Protein AF-A0A397TYQ2-F1 (afdb_monomer)

Secondary structure (DSSP, 8-state):
-HHHHHHHHHHHHTS-EEEEEEEEE-SSEEEEEEEETTS-EEEEEEE-SSS-THHHHHHHHHHHHHHHH-----PPEEEEE--SSSTTSS-EEEEE---SEEHHHHHTTS-HHHHHHHHHHHHHHHHHHHT-EESSBEEEEE-SSTT-EEE-S---HHHHSGGGGG-TT-----BSSHHHHHHHHHHHHHHHHHHS---HHHHTTHHHHHHHHHHHHHH---SS---EEEE-SS--GGGEEEETTEEEEE---TT-EEEEGGGG-SPPGGGSS--

Foldseek 3Di:
DVVQVQVVVCVLVVFHFPDWAFDDDDPFWTWIWTATPVRFIKIKIFGDDQDDLVQQQLLLLLQLVCVVQHPAFAWAWRDWDSDCPGPVNTTITITHDWDFAFQVVCVVVDDPVLNVLVVVVVVVVVVSQQVAWDQFWAGWGDPPPDSDIDGDFQQDCLQRGDCNVVDPPQDRDRGRFLLRVLLSSLVSLLVPCVPDPHDPVSNVCNVVSVVVNVCSCVPTPPPVPWIWTWDLLPDASRQWGDDPSDTRHRDDSGSIHTDTPVSVPDDHCVVDPDD

Solvent-accessible surface area (backbone atoms only — not comparable to full-atom values): 15321 Å² total; per-residue (Å²): 79,69,68,42,46,41,52,50,50,18,63,74,66,75,43,55,50,73,49,77,41,84,69,50,82,55,99,59,33,47,33,25,40,35,34,32,70,88,71,52,62,31,30,42,38,33,49,59,92,69,78,64,50,60,48,61,46,24,24,53,32,44,42,51,51,43,55,75,74,48,87,63,47,49,60,55,75,77,48,72,43,44,51,49,91,43,82,37,60,41,27,35,39,37,29,48,58,68,66,59,45,42,39,54,84,46,51,87,79,48,52,72,69,57,50,51,52,52,50,52,54,51,50,53,48,53,54,55,33,54,69,45,68,44,83,38,34,14,15,33,28,67,60,92,49,90,95,37,75,38,72,35,44,48,46,45,67,94,55,45,51,78,73,45,60,77,42,91,82,59,71,44,57,52,23,75,43,68,45,55,44,54,50,34,54,47,50,48,50,46,51,49,39,72,73,48,101,51,54,75,77,53,47,69,42,42,66,56,43,53,54,50,57,69,45,42,72,77,77,36,72,94,79,78,78,78,52,17,17,47,38,48,87,68,79,47,49,74,32,28,26,31,46,94,97,37,79,44,28,50,53,75,47,53,58,25,26,25,33,54,57,73,79,63,74,60,72,62,64,84,79,44,98,62,134

InterPro domains:
  IPR002575 Aminoglycoside phosphotransferase [PF01636] (22-258)
  IPR011009 Protein kinase-like domain superfamily [SSF56112] (5-262)
  IPR051678 Aminoglycoside Phosphotransferase Enzymes [PTHR21310] (18-271)

Radius of gyration: 20.3 Å; Cα contacts (8 Å, |Δi|>4): 484; chains: 1; bounding box: 51×49×54 Å

Nearest PDB structures (foldseek):
  7w1a-assembly1_B  TM=5.765E-01  e=2.366E-07  Acinetobacter baumannii
  5uxb-assembly1_A  TM=5.972E-01  e=5.437E-07  Brachybacterium faecium DSM 4810
  7w19-assembly1_A  TM=5.709E-01  e=5.907E-06  Acinetobacter baumannii
  5ikw-assembly1_A  TM=4.915E-01  e=3.207E-04  Homo sapiens
  7rj8-assembly1_A  TM=4.341E-01  e=1.149E-03  Mus musculus

Sequence (275 aa):
NLDALKKSASNVFQVQCTSIQEFNEGGFHKVYILKMEDGKEYIGRLAISVNPQWKTESEVAVMEYIRLNTHIPVPKVYYWNSSINNPVGTEYILMEYLPGIRLCDIWSNLNIKKKKLFLLKIIDIQLALKKLTFSKIGSIFFDGKNDQFKIGQVIESIFFTGERETLPTMERGPFKTTKEYILAVIRNHMHYYSKFKSTKKQKCLIPKYEELYQLVPKYFQDDGNDTFVLTHIDFHTSNILVKNDEITGVIDWECSGAFPVECLCTYPVWITNNP

Mean predicted aligned error: 6.09 Å

Organism: NCBI:txid44941

pLDDT: mean 88.19, std 11.89, range [36.44, 98.06]

Structure (mmCIF, N/CA/C/O backbone):
data_AF-A0A397TYQ2-F1
#
_entry.id   AF-A0A397TYQ2-F1
#
loop_
_atom_site.group_PDB
_atom_site.id
_atom_site.type_symbol
_atom_site.label_atom_id
_atom_site.label_alt_id
_atom_site.label_comp_id
_atom_site.label_asym_id
_atom_site.label_entity_id
_atom_site.label_seq_id
_atom_site.pdbx_PDB_ins_code
_atom_site.Cartn_x
_atom_site.Cartn_y
_atom_site.Cartn_z
_atom_site.occupancy
_atom_site.B_iso_or_equiv
_atom_site.auth_seq_id
_atom_site.auth_comp_id
_atom_site.auth_asym_id
_atom_site.auth_atom_id
_atom_site.pdbx_PDB_model_num
ATOM 1 N N . ASN A 1 1 ? 5.790 14.227 17.080 1.00 89.44 1 ASN A N 1
ATOM 2 C CA . ASN A 1 1 ? 5.065 15.007 18.109 1.00 89.44 1 ASN A CA 1
ATOM 3 C C . ASN A 1 1 ? 3.696 14.363 18.350 1.00 89.44 1 ASN A C 1
ATOM 5 O O . ASN A 1 1 ? 2.808 14.533 17.522 1.00 89.44 1 ASN A O 1
ATOM 9 N N . LEU A 1 2 ? 3.539 13.564 19.416 1.00 93.06 2 LEU A N 1
ATOM 10 C CA . LEU A 1 2 ? 2.307 12.788 19.651 1.00 93.06 2 LEU A CA 1
ATOM 11 C C . LEU A 1 2 ? 1.121 13.654 20.102 1.00 93.06 2 LEU A C 1
ATOM 13 O O . LEU A 1 2 ? -0.012 13.357 19.734 1.00 93.06 2 LEU A O 1
ATOM 17 N N . ASP A 1 3 ? 1.362 14.762 20.807 1.00 95.50 3 ASP A N 1
ATOM 18 C CA . ASP A 1 3 ? 0.295 15.693 21.200 1.00 95.50 3 ASP A CA 1
ATOM 19 C C . ASP A 1 3 ? -0.328 16.384 19.985 1.00 95.50 3 ASP A C 1
ATOM 21 O O . ASP A 1 3 ? -1.547 16.545 19.896 1.00 95.50 3 ASP A O 1
ATOM 25 N N . ALA A 1 4 ? 0.496 16.738 18.996 1.00 96.00 4 ALA A N 1
ATOM 26 C CA . ALA A 1 4 ? -0.002 17.249 17.726 1.00 96.00 4 ALA A CA 1
ATOM 27 C C . ALA A 1 4 ? -0.811 16.201 16.949 1.00 96.00 4 ALA A C 1
ATOM 29 O O . ALA A 1 4 ? -1.835 16.552 16.362 1.00 96.00 4 ALA A O 1
ATOM 30 N N . LEU A 1 5 ? -0.401 14.925 16.972 1.00 96.38 5 LEU A N 1
ATOM 31 C CA . LEU A 1 5 ? -1.169 13.840 16.352 1.00 96.38 5 LEU A CA 1
ATOM 32 C C . LEU A 1 5 ? -2.528 13.673 17.040 1.00 96.38 5 LEU A C 1
ATOM 34 O O . LEU A 1 5 ? -3.554 13.612 16.369 1.00 96.38 5 LEU A O 1
ATOM 38 N N . LYS A 1 6 ? -2.539 13.681 18.376 1.00 96.88 6 LYS A N 1
ATOM 39 C CA . LYS A 1 6 ? -3.746 13.633 19.207 1.00 96.88 6 LYS A CA 1
ATOM 40 C C . LYS A 1 6 ? -4.696 14.784 18.874 1.00 96.88 6 LYS A C 1
ATOM 42 O O . LYS A 1 6 ? -5.882 14.555 18.668 1.00 96.88 6 LYS A O 1
ATOM 47 N N . LYS A 1 7 ? -4.176 16.010 18.753 1.00 97.25 7 LYS A N 1
ATOM 48 C CA . LYS A 1 7 ? -4.956 17.193 18.354 1.00 97.25 7 LYS A CA 1
ATOM 49 C C . LYS A 1 7 ? -5.504 17.073 16.931 1.00 97.25 7 LYS A C 1
ATOM 51 O O . LYS A 1 7 ? -6.659 17.417 16.703 1.00 97.25 7 LYS A O 1
ATOM 56 N N . SER A 1 8 ? -4.697 16.579 15.991 1.00 97.31 8 SER A N 1
ATOM 57 C CA . SER A 1 8 ? -5.138 16.330 14.615 1.00 97.31 8 SER A CA 1
ATOM 58 C C . SER A 1 8 ? -6.284 15.319 14.578 1.00 97.31 8 SER A C 1
ATOM 60 O O . SER A 1 8 ? -7.335 15.611 14.016 1.00 97.31 8 SER A O 1
ATOM 62 N N . ALA A 1 9 ? -6.142 14.192 15.283 1.00 97.69 9 ALA A N 1
ATOM 63 C CA . ALA A 1 9 ? -7.198 13.196 15.424 1.00 97.69 9 ALA A CA 1
ATOM 64 C C . ALA A 1 9 ? -8.472 13.792 16.032 1.00 97.69 9 ALA A C 1
ATOM 66 O O . ALA A 1 9 ? -9.551 13.606 15.475 1.00 97.69 9 ALA A O 1
ATOM 67 N N . SER A 1 10 ? -8.353 14.576 17.109 1.00 98.06 10 SER A N 1
ATOM 68 C CA . SER A 1 10 ? -9.519 15.225 17.714 1.00 98.06 10 SER A CA 1
ATOM 69 C C . SER A 1 10 ? -10.268 16.130 16.736 1.00 98.06 10 SER A C 1
ATOM 71 O O . SER A 1 10 ? -11.496 16.129 16.698 1.00 98.06 10 SER A O 1
ATOM 73 N N . ASN A 1 11 ? -9.531 16.874 15.910 1.00 97.56 11 ASN A N 1
ATOM 74 C CA . ASN A 1 11 ? -10.112 17.749 14.897 1.00 97.56 11 ASN A CA 1
ATOM 75 C C . ASN A 1 11 ? -10.754 16.960 13.748 1.00 97.56 11 ASN A C 1
ATOM 77 O O . ASN A 1 11 ? -11.823 17.327 13.278 1.00 97.56 11 ASN A O 1
ATOM 81 N N . VAL A 1 12 ? -10.120 15.888 13.275 1.00 97.44 12 VAL A N 1
ATOM 82 C CA . VAL A 1 12 ? -10.637 15.084 12.155 1.00 97.44 12 VAL A CA 1
ATOM 83 C C . VAL A 1 12 ? -11.913 14.349 12.552 1.00 97.44 12 VAL A C 1
ATOM 85 O O . VAL A 1 12 ? -12.886 14.352 11.802 1.00 97.44 12 VAL A O 1
ATOM 88 N N . PHE A 1 13 ? -11.930 13.756 13.744 1.00 96.88 13 PHE A N 1
ATOM 89 C CA . PHE A 1 13 ? -13.058 12.954 14.216 1.00 96.88 13 PHE A CA 1
ATOM 90 C C . PHE A 1 13 ? -14.122 13.763 14.962 1.00 96.88 13 PHE A C 1
ATOM 92 O O . PHE A 1 13 ? -15.168 13.207 15.280 1.00 96.88 13 PHE A O 1
ATOM 99 N N . GLN A 1 14 ? -13.875 15.051 15.236 1.00 97.56 14 GLN A N 1
ATOM 100 C CA . GLN A 1 14 ? -14.769 15.929 16.008 1.00 97.56 14 GLN A CA 1
ATOM 101 C C . GLN A 1 14 ? -15.122 15.357 17.398 1.00 97.56 14 GLN A C 1
ATOM 103 O O . GLN A 1 14 ? -16.203 15.590 17.931 1.00 97.56 14 GLN A O 1
ATOM 108 N N . VAL A 1 15 ? -14.195 14.595 17.984 1.00 96.94 15 VAL A N 1
ATOM 109 C CA . VAL A 1 15 ? -14.300 13.943 19.299 1.00 96.94 15 VAL A CA 1
ATOM 110 C C . VAL A 1 15 ? -12.930 14.029 19.954 1.00 96.94 15 VAL A C 1
ATOM 112 O O . VAL A 1 15 ? -11.925 13.874 19.269 1.00 96.94 15 VAL A O 1
ATOM 115 N N . GLN A 1 16 ? -12.837 14.255 21.262 1.00 97.69 16 GLN A N 1
ATOM 116 C CA . GLN A 1 16 ? -11.534 14.336 21.917 1.00 97.69 16 GLN A CA 1
ATOM 117 C C . GLN A 1 16 ? -10.811 12.979 21.881 1.00 97.69 16 GLN A C 1
ATOM 119 O O . GLN A 1 16 ? -11.312 11.977 22.384 1.00 97.69 16 GLN A O 1
ATOM 124 N N . CYS A 1 17 ? -9.595 12.938 21.334 1.00 97.56 17 CYS A N 1
ATOM 125 C CA . CYS A 1 17 ? -8.687 11.816 21.544 1.00 97.56 17 CYS A CA 1
ATOM 126 C C . CYS A 1 17 ? -8.219 11.855 23.005 1.00 97.56 17 CYS A C 1
ATOM 128 O O . CYS A 1 17 ? -7.661 12.857 23.454 1.00 97.56 17 CYS A O 1
ATOM 130 N N . THR A 1 18 ? -8.484 10.808 23.782 1.00 96.69 18 THR A N 1
ATOM 131 C CA . THR A 1 18 ? -8.196 10.738 25.223 1.00 96.69 18 THR A CA 1
ATOM 132 C C . THR A 1 18 ? -6.818 10.154 25.488 1.00 96.69 18 THR A C 1
ATOM 134 O O . THR A 1 18 ? -6.092 10.667 26.344 1.00 96.69 18 THR A O 1
ATOM 137 N N . SER A 1 19 ? -6.394 9.164 24.701 1.00 95.94 19 SER A N 1
ATOM 138 C CA . SER A 1 19 ? -5.085 8.525 24.845 1.00 95.94 19 SER A CA 1
ATOM 139 C C . SER A 1 19 ? -4.499 8.062 23.514 1.00 95.94 19 SER A C 1
ATOM 141 O O . SER A 1 19 ? -5.213 7.827 22.541 1.00 95.94 19 SER A O 1
ATOM 143 N N . ILE A 1 20 ? -3.174 7.939 23.505 1.00 95.69 20 ILE A N 1
ATOM 144 C CA . ILE A 1 20 ? -2.395 7.369 22.414 1.00 95.69 20 ILE A CA 1
ATOM 145 C C . ILE A 1 20 ? -1.549 6.231 22.979 1.00 95.69 20 ILE A C 1
ATOM 147 O O . ILE A 1 20 ? -0.899 6.397 24.011 1.00 95.69 20 ILE A O 1
ATOM 151 N N . GLN A 1 21 ? -1.594 5.071 22.334 1.00 93.44 21 GLN A N 1
ATOM 152 C CA . GLN A 1 21 ? -0.859 3.878 22.747 1.00 93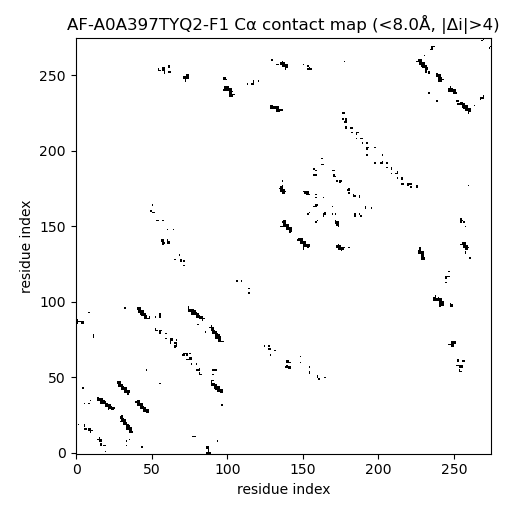.44 21 GLN A CA 1
ATOM 153 C C . GLN A 1 21 ? -0.068 3.347 21.562 1.00 93.44 21 GLN A C 1
ATOM 155 O O . GLN A 1 21 ? -0.610 3.214 20.470 1.00 93.44 21 GLN A O 1
ATOM 160 N N . GLU A 1 22 ? 1.213 3.063 21.762 1.00 90.44 22 GLU A N 1
ATOM 161 C CA . GLU A 1 22 ? 2.023 2.402 20.742 1.00 90.44 22 GLU A CA 1
ATOM 162 C C . GLU A 1 22 ? 1.499 0.980 20.522 1.00 90.44 22 GLU A C 1
ATOM 164 O O . GLU A 1 22 ? 1.259 0.247 21.481 1.00 90.44 22 GLU A O 1
ATOM 169 N N . PHE A 1 23 ? 1.242 0.628 19.263 1.00 80.62 23 PHE A N 1
ATOM 170 C CA . PHE A 1 23 ? 0.613 -0.639 18.897 1.00 80.62 23 PHE A CA 1
ATOM 171 C C . PHE A 1 23 ? 1.635 -1.655 18.401 1.00 80.62 23 PHE A C 1
ATOM 173 O O . PHE A 1 23 ? 1.621 -2.798 18.840 1.00 80.62 23 PHE A O 1
ATOM 180 N N . ASN A 1 24 ? 2.508 -1.231 17.486 1.00 68.81 24 ASN A N 1
ATOM 181 C CA . ASN A 1 24 ? 3.598 -2.026 16.932 1.00 68.81 24 ASN A CA 1
ATOM 182 C C . ASN A 1 24 ? 4.643 -1.097 16.297 1.00 68.81 24 ASN A C 1
ATOM 184 O O . ASN A 1 24 ? 4.291 -0.075 15.699 1.00 68.81 24 ASN A O 1
ATOM 188 N N . GLU A 1 25 ? 5.912 -1.502 16.354 1.00 58.38 25 GLU A N 1
ATOM 189 C CA . GLU A 1 25 ? 6.963 -0.963 15.489 1.00 58.38 25 GLU A CA 1
ATOM 190 C C . GLU A 1 25 ? 7.084 -1.860 14.248 1.00 58.38 25 GLU A C 1
ATOM 192 O O . GLU A 1 25 ? 7.472 -3.026 14.337 1.00 58.38 25 GLU A O 1
ATOM 197 N N . GLY A 1 26 ? 6.695 -1.330 13.087 1.00 56.41 26 GLY A N 1
ATOM 198 C CA . GLY A 1 26 ? 7.040 -1.906 11.787 1.00 56.41 26 GLY A CA 1
ATOM 199 C C . GLY A 1 26 ? 8.355 -1.314 11.274 1.00 56.41 26 GLY A C 1
ATOM 200 O O . GLY A 1 26 ? 8.848 -0.324 11.811 1.00 56.41 26 GLY A O 1
ATOM 201 N N . GLY A 1 27 ? 8.924 -1.881 10.206 1.00 58.47 27 GLY A N 1
ATOM 202 C CA . GLY A 1 27 ? 10.227 -1.440 9.683 1.00 58.47 27 GLY A CA 1
ATOM 203 C C . GLY A 1 27 ? 10.268 0.026 9.222 1.00 58.47 27 GLY A C 1
ATOM 204 O O . GLY A 1 27 ? 11.293 0.687 9.376 1.00 58.47 27 GLY A O 1
ATOM 205 N N . PHE A 1 28 ? 9.153 0.552 8.701 1.00 62.88 28 PHE A N 1
ATOM 206 C CA . PHE A 1 28 ? 9.076 1.905 8.127 1.00 62.88 28 PHE A CA 1
ATOM 207 C C . PHE A 1 28 ? 8.102 2.846 8.848 1.00 62.88 28 PHE A C 1
ATOM 209 O O . PHE A 1 28 ? 8.039 4.029 8.513 1.00 62.88 28 PHE A O 1
ATOM 216 N N . HIS A 1 29 ? 7.359 2.348 9.841 1.00 74.69 29 HIS A N 1
ATOM 217 C CA . HIS A 1 29 ? 6.260 3.078 10.466 1.00 74.69 29 HIS A CA 1
ATOM 218 C C . HIS A 1 29 ? 6.186 2.869 11.971 1.00 74.69 29 HIS A C 1
ATOM 220 O O . HIS A 1 29 ? 6.296 1.746 12.466 1.00 74.69 29 HIS A O 1
ATOM 226 N N . LYS A 1 30 ? 5.886 3.959 12.684 1.00 88.06 30 LYS A N 1
ATOM 227 C CA . LYS A 1 30 ? 5.397 3.894 14.063 1.00 88.06 30 LYS A CA 1
ATOM 228 C C . LYS A 1 30 ? 3.877 3.928 14.048 1.00 88.06 30 LYS A C 1
ATOM 230 O O . LYS A 1 30 ? 3.282 4.873 13.524 1.00 88.06 30 LYS A O 1
ATOM 235 N N . VAL A 1 31 ? 3.254 2.891 14.597 1.00 91.50 31 VAL A N 1
ATOM 236 C CA . VAL A 1 31 ? 1.799 2.725 14.581 1.00 91.50 31 VAL A CA 1
ATOM 237 C C . VAL A 1 31 ? 1.255 2.903 15.989 1.00 91.50 31 VAL A C 1
ATOM 239 O O . VAL A 1 31 ? 1.698 2.244 16.929 1.00 91.50 31 VAL A O 1
ATOM 242 N N . TYR A 1 32 ? 0.263 3.777 16.122 1.00 94.50 32 TYR A N 1
ATOM 243 C CA . TYR A 1 32 ? -0.385 4.087 17.386 1.00 94.50 32 TYR A CA 1
ATOM 244 C C . TYR A 1 32 ? -1.885 3.809 17.316 1.00 94.50 32 TYR A C 1
ATOM 246 O O . TYR A 1 32 ? -2.538 4.182 16.343 1.00 94.50 32 TYR A O 1
ATOM 254 N N . ILE A 1 33 ? -2.443 3.228 18.376 1.00 95.75 33 ILE A N 1
ATOM 255 C CA . ILE A 1 33 ? -3.883 3.262 18.634 1.00 95.75 33 ILE A CA 1
ATOM 256 C C . ILE A 1 33 ? -4.228 4.614 19.262 1.00 95.75 33 ILE A C 1
ATOM 258 O O . ILE A 1 33 ? -3.640 5.030 20.263 1.00 95.75 33 ILE A O 1
ATOM 262 N N . LEU A 1 34 ? -5.215 5.279 18.676 1.00 97.25 34 LEU A N 1
ATOM 263 C CA . LEU A 1 34 ? -5.819 6.520 19.134 1.00 97.25 34 LEU A CA 1
ATOM 264 C C . LEU A 1 34 ? -7.169 6.181 19.758 1.00 97.25 34 LEU A C 1
ATOM 266 O O . LEU A 1 34 ? -8.066 5.718 19.053 1.00 97.25 34 LEU A O 1
ATOM 270 N N . LYS A 1 35 ? -7.319 6.399 21.066 1.00 97.44 35 LYS A N 1
ATOM 271 C CA . LYS A 1 35 ? -8.592 6.160 21.759 1.00 97.44 35 LYS A CA 1
ATOM 272 C C . LYS A 1 35 ? -9.346 7.461 21.898 1.00 97.44 35 LYS A C 1
ATOM 274 O O . LYS A 1 35 ? -8.805 8.433 22.427 1.00 97.44 35 LYS A O 1
ATOM 279 N N . MET A 1 36 ? -10.585 7.468 21.442 1.00 97.88 36 MET A N 1
ATOM 280 C CA . MET A 1 36 ? -11.462 8.628 21.476 1.00 97.88 36 MET A CA 1
ATOM 281 C C . MET A 1 36 ? -12.359 8.593 22.715 1.00 97.88 36 MET A C 1
ATOM 283 O O . MET A 1 36 ? -12.569 7.545 23.324 1.00 97.88 36 MET A O 1
ATOM 287 N N . GLU A 1 37 ? -12.873 9.750 23.116 1.00 97.69 37 GLU A N 1
ATOM 288 C CA . GLU A 1 37 ? -13.768 9.897 24.270 1.00 97.69 37 GLU A CA 1
ATOM 289 C C . GLU A 1 37 ? -15.079 9.114 24.111 1.00 97.69 37 GLU A C 1
ATOM 291 O O . GLU A 1 37 ? -15.608 8.597 25.090 1.00 97.69 37 GLU A O 1
ATOM 296 N N . ASP A 1 38 ? -15.557 8.940 22.877 1.00 96.31 38 ASP A N 1
ATOM 297 C CA . ASP A 1 38 ? -16.741 8.132 22.560 1.00 96.31 38 ASP A CA 1
ATOM 298 C C . ASP A 1 38 ? -16.485 6.610 22.601 1.00 96.31 38 ASP A C 1
ATOM 300 O O . ASP A 1 38 ? -17.363 5.819 22.256 1.00 96.31 38 ASP A O 1
ATOM 304 N N . GLY A 1 39 ? -15.283 6.189 23.008 1.00 95.56 39 GLY A N 1
ATOM 305 C CA . GLY A 1 39 ? -14.876 4.791 23.110 1.00 95.56 39 GLY A CA 1
ATOM 306 C C . GLY A 1 39 ? -14.423 4.160 21.792 1.00 95.56 39 GLY A C 1
ATOM 307 O O . GLY A 1 39 ? -14.025 2.995 21.802 1.00 95.56 39 GLY A O 1
ATOM 308 N N . LYS A 1 40 ? -14.449 4.888 20.665 1.00 96.50 40 LYS A N 1
ATOM 309 C CA . LYS A 1 40 ? -13.916 4.378 19.394 1.00 96.50 40 LYS A CA 1
ATOM 310 C C . LYS A 1 40 ? -12.392 4.408 19.377 1.00 96.50 40 LYS A C 1
ATOM 312 O O . LYS A 1 40 ? -11.755 5.281 19.969 1.00 96.50 40 LYS A O 1
ATOM 317 N N . GLU A 1 41 ? -11.814 3.467 18.641 1.00 96.69 41 GLU A N 1
ATOM 318 C CA . GLU A 1 41 ? -10.374 3.363 18.426 1.00 96.69 41 GLU A CA 1
ATOM 319 C C . GLU A 1 41 ? -10.046 3.550 16.940 1.00 96.69 41 GLU A C 1
ATOM 321 O O . GLU A 1 41 ? -10.751 3.049 16.062 1.00 96.69 41 GLU A O 1
ATOM 326 N N . TYR A 1 42 ? -8.965 4.278 16.667 1.00 97.62 42 TYR A N 1
ATOM 327 C CA . TYR A 1 42 ? -8.437 4.532 15.325 1.00 97.62 42 TYR A CA 1
ATOM 328 C C . TYR A 1 42 ? -6.933 4.280 15.294 1.00 97.62 42 TYR A C 1
ATOM 330 O O . TYR A 1 42 ? -6.284 4.209 16.337 1.00 97.62 42 TYR A O 1
ATOM 338 N N . ILE A 1 43 ? -6.363 4.190 14.097 1.00 96.50 43 ILE A N 1
ATOM 339 C CA . ILE A 1 43 ? -4.919 4.106 13.906 1.00 96.50 43 ILE A CA 1
ATOM 340 C C . ILE A 1 43 ? -4.357 5.467 13.504 1.00 96.50 43 ILE A C 1
ATOM 342 O O . ILE A 1 43 ? -4.828 6.093 12.556 1.00 96.50 43 ILE A O 1
ATOM 346 N N . GLY A 1 44 ? -3.310 5.892 14.210 1.00 96.00 44 GLY A N 1
ATOM 347 C CA . GLY A 1 44 ? -2.373 6.918 13.772 1.00 96.00 44 GLY A CA 1
ATOM 348 C C . GLY A 1 44 ? -1.076 6.263 13.307 1.00 96.00 44 GLY A C 1
ATOM 349 O O . GLY A 1 44 ? -0.318 5.746 14.127 1.00 96.00 44 GLY A O 1
ATOM 350 N N . ARG A 1 45 ? -0.818 6.277 12.000 1.00 92.94 45 ARG A N 1
ATOM 351 C CA . ARG A 1 45 ? 0.387 5.704 11.385 1.00 92.94 45 ARG A CA 1
ATOM 352 C C . ARG A 1 45 ? 1.337 6.837 11.005 1.00 92.94 45 ARG A C 1
ATOM 354 O O . ARG A 1 45 ? 0.958 7.702 10.226 1.00 92.94 45 ARG A O 1
ATOM 361 N N . LEU A 1 46 ? 2.538 6.855 11.583 1.00 91.19 46 LEU A N 1
ATOM 362 C CA . LEU A 1 46 ? 3.577 7.864 11.339 1.00 91.19 46 LEU A CA 1
ATOM 363 C C . LEU A 1 46 ? 4.683 7.265 10.478 1.00 91.19 46 LEU A C 1
ATOM 365 O O . LEU A 1 46 ? 5.278 6.258 10.871 1.00 91.19 46 LEU A O 1
ATOM 369 N N . ALA A 1 47 ? 4.990 7.909 9.355 1.00 85.31 47 ALA A N 1
ATOM 370 C CA . ALA A 1 47 ? 6.100 7.501 8.508 1.00 85.31 47 ALA A CA 1
ATOM 371 C C . ALA A 1 47 ? 7.436 7.815 9.186 1.00 85.31 47 ALA A C 1
ATOM 373 O O . ALA A 1 47 ? 7.654 8.923 9.697 1.00 85.31 47 ALA A O 1
ATOM 374 N N . ILE A 1 48 ? 8.345 6.839 9.191 1.00 75.31 48 ILE A N 1
ATOM 375 C CA . ILE A 1 48 ? 9.739 7.060 9.570 1.00 75.31 48 ILE A CA 1
ATOM 376 C C . ILE A 1 48 ? 10.424 7.702 8.362 1.00 75.31 48 ILE A C 1
ATOM 378 O O . ILE A 1 48 ? 10.488 7.125 7.275 1.00 75.31 48 ILE A O 1
ATOM 382 N N . SER A 1 49 ? 10.875 8.944 8.544 1.00 62.12 49 SER A N 1
ATOM 383 C CA . SER A 1 49 ? 11.340 9.798 7.453 1.00 62.12 49 SER A CA 1
ATOM 384 C C . SER A 1 49 ? 12.609 9.246 6.793 1.00 62.12 49 SER A C 1
ATOM 386 O O . SER A 1 49 ? 13.702 9.296 7.355 1.00 62.12 49 SER A O 1
ATOM 388 N N . VAL A 1 50 ? 12.433 8.715 5.583 1.00 54.31 50 VAL A N 1
ATOM 389 C CA . VAL A 1 50 ? 13.470 8.356 4.602 1.00 54.31 50 VAL A CA 1
ATOM 390 C C . VAL A 1 50 ? 12.866 8.577 3.206 1.00 54.31 50 VAL A C 1
ATOM 392 O O . VAL A 1 50 ? 12.661 7.625 2.458 1.00 54.31 50 VAL A O 1
ATOM 395 N N . ASN A 1 51 ? 12.495 9.832 2.903 1.00 59.56 51 ASN A N 1
ATOM 396 C CA . ASN A 1 51 ? 12.022 10.350 1.597 1.00 59.56 51 ASN A CA 1
ATOM 397 C C . ASN A 1 51 ? 10.791 9.669 0.951 1.00 59.56 51 ASN A C 1
ATOM 399 O O . ASN A 1 51 ? 10.408 8.560 1.318 1.00 59.56 51 ASN A O 1
ATOM 403 N N . PRO A 1 52 ? 10.292 10.213 -0.172 1.00 62.19 52 PRO A N 1
ATOM 404 C CA . PRO A 1 52 ? 9.545 11.462 -0.348 1.00 62.19 52 PRO A CA 1
ATOM 405 C C . PRO A 1 52 ? 8.026 11.294 -0.093 1.00 62.19 52 PRO A C 1
ATOM 407 O O . PRO A 1 52 ? 7.507 10.182 -0.200 1.00 62.19 52 PRO A O 1
ATOM 410 N N . GLN A 1 53 ? 7.333 12.429 0.094 1.00 74.56 53 GLN A N 1
ATOM 411 C CA . GLN A 1 53 ? 5.871 12.679 0.164 1.00 74.56 53 GLN A CA 1
ATOM 412 C C . GLN A 1 53 ? 4.967 11.682 -0.601 1.00 74.56 53 GLN A C 1
ATOM 414 O O . GLN A 1 53 ? 3.851 11.353 -0.196 1.00 74.56 53 GLN A O 1
ATOM 419 N N . TRP A 1 54 ? 5.455 11.196 -1.741 1.00 85.62 54 TRP A N 1
ATOM 420 C CA . TRP A 1 54 ? 4.755 10.295 -2.646 1.00 85.62 54 TRP A CA 1
ATOM 421 C C . TRP A 1 54 ? 4.429 8.919 -2.058 1.00 85.62 54 TRP A C 1
ATOM 423 O O . TRP A 1 54 ? 3.478 8.300 -2.528 1.00 85.62 54 TRP A O 1
ATOM 433 N N . LYS A 1 55 ? 5.175 8.428 -1.055 1.00 86.75 55 LYS A N 1
ATOM 434 C CA . LYS A 1 55 ? 4.878 7.126 -0.426 1.00 86.75 55 LYS A CA 1
ATOM 435 C C . LYS A 1 55 ? 3.514 7.144 0.253 1.00 86.75 55 LYS A C 1
ATOM 437 O O . LYS A 1 55 ? 2.651 6.355 -0.117 1.00 86.75 55 LYS A O 1
ATOM 442 N N . THR A 1 56 ? 3.307 8.100 1.159 1.00 90.88 56 THR A N 1
ATOM 443 C CA . THR A 1 56 ? 2.036 8.284 1.871 1.00 90.88 56 THR A CA 1
ATOM 444 C C . THR A 1 56 ? 0.897 8.568 0.892 1.00 90.88 56 THR A C 1
ATOM 446 O O . THR A 1 56 ? -0.177 7.982 0.998 1.00 90.88 56 THR A O 1
ATOM 449 N N . GLU A 1 57 ? 1.132 9.436 -0.098 1.00 92.94 57 GLU A N 1
ATOM 450 C CA . GLU A 1 57 ? 0.131 9.765 -1.125 1.00 92.94 57 GLU A CA 1
ATOM 451 C C . GLU A 1 57 ? -0.327 8.546 -1.912 1.00 92.94 57 GLU A C 1
ATOM 453 O O . GLU A 1 57 ? -1.526 8.363 -2.139 1.00 92.94 57 GLU A O 1
ATOM 458 N N . SER A 1 58 ? 0.628 7.716 -2.328 1.00 94.06 58 SER A N 1
ATOM 459 C C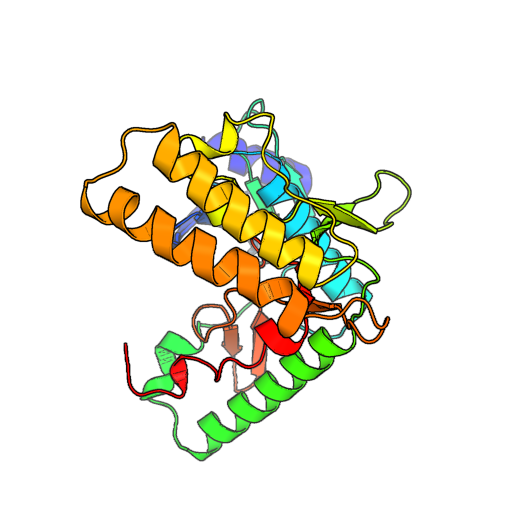A . SER A 1 58 ? 0.314 6.525 -3.093 1.00 94.06 58 SER A CA 1
ATOM 460 C C . SER A 1 58 ? -0.355 5.455 -2.241 1.00 94.06 58 SER A C 1
ATOM 462 O O . SER A 1 58 ? -1.349 4.882 -2.680 1.00 94.06 58 SER A O 1
ATOM 464 N N . GLU A 1 59 ? 0.121 5.226 -1.015 1.00 94.25 59 GLU A N 1
ATOM 465 C CA . GLU A 1 59 ? -0.472 4.249 -0.097 1.00 94.25 59 GLU A CA 1
ATOM 466 C C . GLU A 1 59 ? -1.960 4.551 0.145 1.00 94.25 59 GLU A C 1
ATOM 468 O O . GLU A 1 59 ? -2.816 3.671 0.015 1.00 94.25 59 GLU A O 1
ATOM 473 N N . VAL A 1 60 ? -2.290 5.818 0.421 1.00 95.38 60 VAL A N 1
ATOM 474 C CA . VAL A 1 60 ? -3.68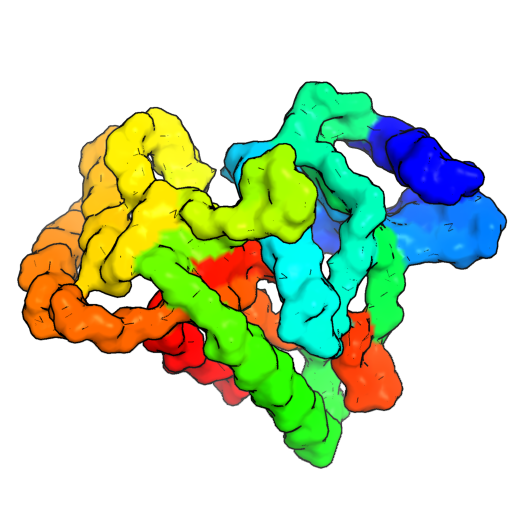1 6.243 0.618 1.00 95.38 60 VAL A CA 1
ATOM 475 C C . VAL A 1 60 ? -4.504 6.068 -0.659 1.00 95.38 60 VAL A C 1
ATOM 477 O O . VAL A 1 60 ? -5.629 5.567 -0.595 1.00 95.38 60 VAL A O 1
ATOM 480 N N . ALA A 1 61 ? -3.957 6.445 -1.818 1.00 96.56 61 ALA A N 1
ATOM 481 C CA . ALA A 1 61 ? -4.649 6.293 -3.094 1.00 96.56 61 ALA A CA 1
ATOM 482 C C . ALA A 1 61 ? -4.919 4.819 -3.439 1.00 96.56 61 ALA A C 1
ATOM 484 O O . ALA A 1 61 ? -6.003 4.495 -3.920 1.00 96.56 61 ALA A O 1
ATOM 485 N N . VAL A 1 62 ? -3.977 3.913 -3.159 1.00 97.00 62 VAL A N 1
ATOM 486 C CA . VAL A 1 62 ? -4.147 2.468 -3.366 1.00 97.00 62 VAL A CA 1
ATOM 487 C C . VAL A 1 62 ? -5.251 1.911 -2.469 1.00 97.00 62 VAL A C 1
ATOM 489 O O . VAL A 1 62 ? -6.138 1.220 -2.971 1.00 97.00 62 VAL A O 1
ATOM 492 N N . MET A 1 63 ? -5.239 2.228 -1.168 1.00 97.50 63 MET A N 1
ATOM 493 C CA . MET A 1 63 ? -6.281 1.759 -0.245 1.00 97.50 63 MET A CA 1
ATOM 494 C C . MET A 1 63 ? -7.671 2.229 -0.682 1.00 97.50 63 MET A C 1
ATOM 496 O O . MET A 1 63 ? -8.610 1.433 -0.727 1.00 97.50 63 MET A O 1
ATOM 500 N N . GLU A 1 64 ? -7.804 3.498 -1.073 1.00 97.00 64 GLU A N 1
ATOM 501 C CA . GLU A 1 64 ? -9.076 4.032 -1.558 1.00 97.00 64 GLU A CA 1
ATOM 502 C C . GLU A 1 64 ? -9.508 3.378 -2.880 1.00 97.00 64 GLU A C 1
ATOM 504 O O . GLU A 1 64 ? -10.664 2.977 -3.024 1.00 97.00 64 GLU A O 1
ATOM 509 N N . TYR A 1 65 ? -8.579 3.177 -3.820 1.00 97.19 65 TYR A N 1
ATOM 510 C CA . TYR A 1 65 ? -8.856 2.489 -5.080 1.00 97.19 65 TYR A CA 1
ATOM 511 C C . TYR A 1 65 ? -9.370 1.060 -4.852 1.00 97.19 65 TYR A C 1
ATOM 513 O O . TYR A 1 65 ? -10.365 0.653 -5.454 1.00 97.19 65 TYR A O 1
ATOM 521 N N . ILE A 1 66 ? -8.741 0.299 -3.952 1.00 97.75 66 ILE A N 1
ATOM 522 C CA . ILE A 1 66 ? -9.168 -1.065 -3.603 1.00 97.75 66 ILE A CA 1
ATOM 523 C C . ILE A 1 66 ? -10.562 -1.054 -2.982 1.00 97.75 66 ILE A C 1
ATOM 525 O O . ILE A 1 66 ? -11.404 -1.873 -3.359 1.00 97.75 66 ILE A O 1
ATOM 529 N N . ARG A 1 67 ? -10.816 -0.118 -2.062 1.00 96.75 67 ARG A N 1
ATOM 530 C CA . ARG A 1 67 ? -12.098 0.018 -1.364 1.00 96.75 67 ARG A CA 1
ATOM 531 C C . ARG A 1 67 ? -13.249 0.333 -2.321 1.00 96.75 67 ARG A C 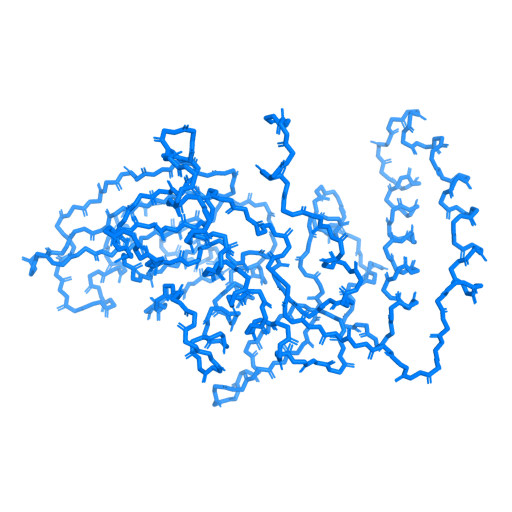1
ATOM 533 O O . ARG A 1 67 ? -14.363 -0.133 -2.100 1.00 96.75 67 ARG A O 1
ATOM 540 N N . LEU A 1 68 ? -12.992 1.116 -3.369 1.00 96.12 68 LEU A N 1
ATOM 541 C CA . LEU A 1 68 ? -13.996 1.481 -4.373 1.00 96.12 68 LEU A CA 1
ATOM 542 C C . LEU A 1 68 ? -14.248 0.380 -5.412 1.00 96.12 68 LEU A C 1
ATOM 544 O O . LEU A 1 68 ? -15.350 0.302 -5.950 1.00 96.12 68 LEU A O 1
ATOM 548 N N . ASN A 1 69 ? -13.254 -0.465 -5.699 1.00 97.19 69 ASN A N 1
ATOM 549 C CA . ASN A 1 69 ? -13.315 -1.419 -6.814 1.00 97.19 69 ASN A CA 1
ATOM 550 C C . ASN A 1 69 ? -13.405 -2.893 -6.382 1.00 97.19 69 ASN A C 1
ATOM 552 O O . ASN A 1 69 ? -13.523 -3.774 -7.235 1.00 97.19 69 ASN A O 1
ATOM 556 N N . THR A 1 70 ? -13.339 -3.196 -5.082 1.00 97.50 70 THR A N 1
ATOM 557 C CA . THR A 1 70 ? -13.350 -4.574 -4.567 1.00 97.50 70 THR A CA 1
ATOM 558 C C . THR A 1 70 ? -14.086 -4.696 -3.229 1.00 97.50 70 THR A C 1
ATOM 560 O O . THR A 1 70 ? -14.504 -3.710 -2.631 1.00 97.50 70 THR A O 1
ATOM 563 N N . HIS A 1 71 ? -14.206 -5.931 -2.734 1.00 96.81 71 HIS A N 1
ATOM 564 C CA . HIS A 1 71 ? -14.651 -6.236 -1.368 1.00 96.81 71 HIS A CA 1
ATOM 565 C C . HIS A 1 71 ? -13.495 -6.632 -0.438 1.00 96.81 71 HIS A C 1
ATOM 567 O O . HIS A 1 71 ? -13.729 -7.207 0.624 1.00 96.81 71 HIS A O 1
ATOM 573 N N . ILE A 1 72 ? -12.245 -6.382 -0.842 1.00 97.62 72 ILE A N 1
ATOM 574 C CA . ILE A 1 72 ? -11.086 -6.678 -0.000 1.00 97.62 72 ILE A CA 1
ATOM 575 C C . ILE A 1 72 ? -11.135 -5.734 1.207 1.00 97.62 72 ILE A C 1
ATOM 577 O O . ILE A 1 72 ? -11.238 -4.519 1.015 1.00 97.62 72 ILE A O 1
ATOM 581 N N . PRO A 1 73 ? -11.056 -6.253 2.444 1.00 97.44 73 PRO A N 1
ATOM 582 C CA . PRO A 1 73 ? -11.044 -5.401 3.618 1.00 97.44 73 PRO A CA 1
ATOM 583 C C . PRO A 1 73 ? -9.700 -4.671 3.695 1.00 97.44 73 PRO A C 1
ATOM 585 O O . PRO A 1 73 ? -8.660 -5.289 3.909 1.00 97.44 73 PRO A O 1
ATOM 588 N N . VAL A 1 74 ? -9.725 -3.355 3.520 1.00 97.88 74 VAL A N 1
ATOM 589 C CA . VAL A 1 74 ? -8.579 -2.455 3.704 1.00 97.88 74 VAL A CA 1
ATOM 590 C C . VAL A 1 74 ? -8.986 -1.331 4.659 1.00 97.88 74 VAL A C 1
ATOM 592 O O . VAL A 1 74 ? -10.174 -0.997 4.699 1.00 97.88 74 VAL A O 1
ATOM 595 N N . PRO A 1 75 ? -8.059 -0.746 5.440 1.00 97.25 75 PRO A N 1
ATOM 596 C CA . PRO A 1 75 ? -8.410 0.322 6.369 1.00 97.25 75 PRO A CA 1
ATOM 597 C C . PRO A 1 75 ? -9.026 1.518 5.641 1.00 97.25 75 PRO A C 1
ATOM 599 O O . PRO A 1 75 ? -8.446 2.039 4.686 1.00 97.25 75 PRO A O 1
ATOM 602 N N . LYS A 1 76 ? -10.174 2.014 6.114 1.00 97.56 76 LYS A N 1
ATOM 603 C CA . LYS A 1 76 ? -10.681 3.306 5.646 1.00 97.56 76 LYS A CA 1
ATOM 604 C C . LYS A 1 76 ? -9.765 4.435 6.120 1.00 97.56 76 LYS A C 1
ATOM 606 O O . LYS A 1 76 ? -9.572 4.619 7.322 1.00 97.56 76 LYS A O 1
ATOM 611 N N . VAL A 1 77 ? -9.255 5.238 5.189 1.00 97.44 77 VAL A N 1
ATOM 612 C CA . VAL A 1 77 ? -8.494 6.453 5.509 1.00 97.44 77 VAL A CA 1
ATOM 613 C C . VAL A 1 77 ? -9.458 7.603 5.791 1.00 97.44 77 VAL A C 1
ATOM 615 O O . VAL A 1 77 ? -10.352 7.886 4.997 1.00 97.44 77 VAL A O 1
ATOM 618 N N . TYR A 1 78 ? -9.278 8.270 6.931 1.00 97.69 78 TYR A N 1
ATOM 619 C CA . TYR A 1 78 ? -10.080 9.433 7.326 1.00 97.69 78 TYR A CA 1
ATOM 620 C C . TYR A 1 78 ? -9.359 10.745 7.053 1.00 97.69 78 TYR A C 1
ATOM 622 O O . TYR A 1 78 ? -9.982 11.735 6.681 1.00 97.69 78 TYR A O 1
ATOM 630 N N . TYR A 1 79 ? -8.046 10.756 7.253 1.00 97.44 79 TYR A N 1
ATOM 631 C CA . TYR A 1 79 ? -7.207 11.914 7.004 1.00 97.44 79 TYR A CA 1
ATOM 632 C C . TYR A 1 79 ? -5.764 11.471 6.809 1.00 97.44 79 TYR A C 1
ATOM 634 O O . TYR A 1 79 ? -5.342 10.448 7.341 1.00 97.44 79 TYR A O 1
ATOM 642 N N . TRP A 1 80 ? -4.990 12.254 6.076 1.00 95.75 80 TRP A N 1
ATOM 643 C CA . TRP A 1 80 ? -3.560 12.042 5.923 1.00 95.75 80 TRP A CA 1
ATOM 644 C C . TRP A 1 80 ? -2.875 13.370 5.615 1.00 95.75 80 TRP A C 1
ATOM 646 O O . TRP A 1 80 ? -3.500 14.323 5.144 1.00 95.75 80 TRP A O 1
ATOM 656 N N . ASN A 1 81 ? -1.583 13.443 5.909 1.00 93.69 81 ASN A N 1
ATOM 657 C CA . ASN A 1 81 ? -0.743 14.572 5.550 1.00 93.69 81 ASN A CA 1
ATOM 658 C C . ASN A 1 81 ? 0.642 14.046 5.182 1.00 93.69 81 ASN A C 1
ATOM 660 O O . ASN A 1 81 ? 1.323 13.471 6.027 1.00 93.69 81 ASN A O 1
ATOM 664 N N . SER A 1 82 ? 1.036 14.234 3.927 1.00 91.94 82 SER A N 1
ATOM 665 C CA . SER A 1 82 ? 2.322 13.796 3.374 1.00 91.94 82 SER A CA 1
ATOM 666 C C . SER A 1 82 ? 3.422 14.861 3.470 1.00 91.94 82 SER A C 1
ATOM 668 O O . SER A 1 82 ? 4.567 14.621 3.100 1.00 91.94 82 SER A O 1
ATOM 670 N N . SER A 1 83 ? 3.107 16.065 3.955 1.00 89.69 83 SER A N 1
ATOM 671 C CA . SER A 1 83 ? 4.093 17.129 4.140 1.00 89.69 83 SER A CA 1
ATOM 672 C C . SER A 1 83 ? 4.704 17.040 5.527 1.00 89.69 83 SER A C 1
ATOM 674 O O . SER A 1 83 ? 3.979 17.009 6.514 1.00 89.69 83 SER A O 1
ATOM 676 N N . ILE A 1 84 ? 6.030 17.116 5.643 1.00 88.19 84 ILE A N 1
ATOM 677 C CA . ILE A 1 84 ? 6.702 17.232 6.950 1.00 88.19 84 ILE A CA 1
ATOM 678 C C . ILE A 1 84 ? 6.442 18.585 7.633 1.00 88.19 84 ILE A C 1
ATOM 680 O O . ILE A 1 84 ? 6.607 18.714 8.845 1.00 88.19 84 ILE A O 1
ATOM 684 N N . ASN A 1 85 ? 5.988 19.588 6.871 1.00 90.25 85 ASN A N 1
ATOM 685 C CA . ASN A 1 85 ? 5.665 20.927 7.360 1.00 90.25 85 ASN A CA 1
ATOM 686 C C . ASN A 1 85 ? 4.262 20.952 7.981 1.00 90.25 85 ASN A C 1
ATOM 688 O O . ASN A 1 85 ? 3.381 21.702 7.561 1.00 90.25 85 ASN A O 1
ATOM 692 N N . ASN A 1 86 ? 4.046 20.103 8.981 1.00 91.81 86 ASN A N 1
ATOM 693 C CA . ASN A 1 86 ? 2.813 20.027 9.750 1.00 91.81 86 ASN A CA 1
ATOM 694 C C . ASN A 1 86 ? 3.136 19.907 11.258 1.00 91.81 86 ASN A C 1
ATOM 696 O O . ASN A 1 86 ? 4.246 19.509 11.610 1.00 91.81 86 ASN A O 1
ATOM 700 N N . PRO A 1 87 ? 2.195 20.204 12.175 1.00 94.19 87 PRO A N 1
ATOM 701 C CA . PRO A 1 87 ? 2.465 20.191 13.620 1.00 94.19 87 PRO A CA 1
ATOM 702 C C . PRO A 1 87 ? 2.972 18.856 14.204 1.00 94.19 87 PRO A C 1
ATOM 704 O O . PRO A 1 87 ? 3.624 18.855 15.251 1.00 94.19 87 PRO A O 1
ATOM 707 N N . VAL A 1 88 ? 2.678 17.718 13.559 1.00 93.81 88 VAL A N 1
ATOM 708 C CA . VAL A 1 88 ? 3.166 16.380 13.948 1.00 93.81 88 VAL A CA 1
ATOM 709 C C . VAL A 1 88 ? 4.666 16.232 13.662 1.00 93.81 88 VAL A C 1
ATOM 711 O O . VAL A 1 88 ? 5.360 15.533 14.413 1.00 93.81 88 VAL A O 1
ATOM 714 N N . GLY A 1 89 ? 5.163 16.936 12.637 1.00 91.31 89 GLY A N 1
ATOM 715 C CA . GLY A 1 89 ? 6.565 16.978 12.210 1.00 91.31 89 GLY A CA 1
ATOM 716 C C . GLY A 1 89 ? 7.001 15.818 11.310 1.00 91.31 89 GLY A C 1
ATOM 717 O O . GLY A 1 89 ? 8.190 15.658 11.062 1.00 91.31 89 GLY A O 1
ATOM 718 N N . THR A 1 90 ? 6.064 14.983 10.860 1.00 90.94 90 THR A N 1
ATOM 719 C CA . THR A 1 90 ? 6.304 13.892 9.905 1.00 90.94 90 THR A CA 1
ATOM 720 C C . THR A 1 90 ? 5.028 13.598 9.123 1.00 90.94 90 THR A C 1
ATOM 722 O O . THR A 1 90 ? 3.955 14.081 9.498 1.00 90.94 90 THR A O 1
ATOM 725 N N . GLU A 1 91 ? 5.141 12.809 8.060 1.00 92.38 91 GLU A N 1
ATOM 726 C CA . GLU A 1 91 ? 3.994 12.297 7.318 1.00 92.38 91 GLU A CA 1
ATOM 727 C C . GLU A 1 91 ? 3.179 11.341 8.192 1.00 92.38 91 GLU A C 1
ATOM 729 O O . GLU A 1 91 ? 3.736 10.553 8.966 1.00 92.38 91 GLU A O 1
ATOM 734 N N . TYR A 1 92 ? 1.855 11.412 8.095 1.00 94.00 92 TYR A N 1
ATOM 735 C CA . TYR A 1 92 ? 0.991 10.533 8.869 1.00 94.00 92 TYR A CA 1
ATOM 736 C C . TYR A 1 92 ? -0.347 10.265 8.196 1.00 94.00 92 TYR A C 1
ATOM 738 O O . TYR A 1 92 ? -0.852 11.071 7.413 1.00 94.00 92 TYR A O 1
ATOM 746 N N . ILE A 1 93 ? -0.940 9.139 8.581 1.00 96.12 93 ILE A N 1
ATOM 747 C CA . ILE A 1 93 ? -2.268 8.691 8.174 1.00 96.12 93 ILE A CA 1
ATOM 748 C C . ILE A 1 93 ? -3.100 8.459 9.440 1.00 96.12 93 ILE A C 1
ATOM 750 O O . ILE A 1 93 ? -2.640 7.833 10.397 1.00 96.12 93 ILE A O 1
ATOM 754 N N . LEU A 1 94 ? -4.328 8.970 9.441 1.00 97.81 94 LEU A N 1
ATOM 755 C CA . LEU A 1 94 ? -5.380 8.650 10.399 1.00 97.81 94 LEU A CA 1
ATOM 756 C C . LEU A 1 94 ? -6.396 7.747 9.702 1.00 97.81 94 LEU A C 1
ATOM 758 O O . LEU A 1 94 ? -7.061 8.163 8.749 1.00 97.81 94 LEU A O 1
ATOM 762 N N . MET A 1 95 ? -6.508 6.508 10.163 1.00 97.75 95 MET A N 1
ATOM 763 C CA . MET A 1 95 ? -7.294 5.476 9.490 1.00 97.75 95 MET A CA 1
ATOM 764 C C . MET A 1 95 ? -8.035 4.572 10.472 1.00 97.75 95 MET A C 1
ATOM 766 O O . MET A 1 95 ? -7.859 4.639 11.689 1.00 97.75 95 MET A O 1
ATOM 770 N N . GLU A 1 96 ? -8.913 3.748 9.923 1.00 97.81 96 GLU A N 1
ATOM 771 C CA . GLU A 1 96 ? -9.692 2.753 10.643 1.00 97.81 96 GLU A CA 1
ATOM 772 C C . GLU A 1 96 ? -8.810 1.746 11.385 1.00 97.81 96 GLU A C 1
ATOM 774 O O . GLU A 1 96 ? -7.813 1.248 10.859 1.00 97.81 96 GLU A O 1
ATOM 779 N N . TYR A 1 97 ? -9.212 1.423 12.614 1.00 95.94 97 TYR A N 1
ATOM 780 C CA . TYR A 1 97 ? -8.679 0.281 13.340 1.00 95.94 97 TYR A CA 1
ATOM 781 C C . TYR A 1 97 ? -9.431 -0.988 12.929 1.00 95.94 97 TYR A C 1
ATOM 783 O O . TYR A 1 97 ? -10.606 -1.160 13.256 1.00 95.94 97 TYR A O 1
ATOM 791 N N . LEU A 1 98 ? -8.750 -1.886 12.215 1.00 95.31 98 LEU A N 1
ATOM 792 C CA . LEU A 1 98 ? -9.322 -3.170 11.819 1.00 95.31 98 LEU A CA 1
ATOM 793 C C . LEU A 1 98 ? -9.160 -4.206 12.945 1.00 95.31 98 LEU A C 1
ATOM 795 O O . LEU A 1 98 ? -8.061 -4.368 13.479 1.00 95.31 98 LEU A O 1
ATOM 799 N N . PRO A 1 99 ? -10.222 -4.946 13.310 1.00 93.62 99 PRO A N 1
ATOM 800 C CA . PRO A 1 99 ? -10.152 -5.917 14.392 1.00 93.62 99 PRO A CA 1
ATOM 801 C C . PRO A 1 99 ? -9.410 -7.180 13.953 1.00 93.62 99 PRO A C 1
ATOM 803 O O . PRO A 1 99 ? -9.645 -7.684 12.863 1.00 93.62 99 PRO A O 1
ATOM 806 N N . GLY A 1 100 ? -8.616 -7.783 14.833 1.00 93.88 100 GLY A N 1
ATOM 807 C CA . GLY A 1 100 ? -7.997 -9.086 14.580 1.00 93.88 100 GLY A CA 1
ATOM 808 C C . GLY A 1 100 ? -6.545 -9.145 15.028 1.00 93.88 100 GLY A C 1
ATOM 809 O O . GLY A 1 100 ? -6.034 -8.217 15.646 1.00 93.88 100 GLY A O 1
ATOM 810 N N . ILE A 1 101 ? -5.904 -10.266 14.723 1.00 93.62 101 ILE A N 1
ATOM 811 C CA . ILE A 1 101 ? -4.471 -10.505 14.932 1.00 93.62 101 ILE A CA 1
ATOM 812 C C . ILE A 1 101 ? -3.829 -10.868 13.598 1.00 93.62 101 ILE A C 1
ATOM 814 O O . ILE A 1 101 ? -4.532 -11.282 12.673 1.00 93.62 101 ILE A O 1
ATOM 818 N N . ARG A 1 102 ? -2.508 -10.722 13.477 1.00 93.44 102 ARG A N 1
ATOM 819 C CA . ARG A 1 102 ? -1.822 -11.067 12.229 1.00 93.44 102 ARG A CA 1
ATOM 820 C C . ARG A 1 102 ? -1.883 -12.573 12.015 1.00 93.44 102 ARG A C 1
ATOM 822 O O . ARG A 1 102 ? -1.695 -13.357 12.947 1.00 93.44 102 ARG A O 1
ATOM 829 N N . LEU A 1 103 ? -2.108 -12.992 10.776 1.00 94.06 103 LEU A N 1
ATOM 830 C CA . LEU A 1 103 ? -2.174 -14.406 10.429 1.00 94.06 103 LEU A CA 1
ATOM 831 C C . LEU A 1 103 ? -0.847 -15.114 10.741 1.00 94.06 103 LEU A C 1
ATOM 833 O O . LEU A 1 103 ? -0.874 -16.264 11.180 1.00 94.06 103 LEU A O 1
ATOM 837 N N . CYS A 1 104 ? 0.292 -14.426 10.592 1.00 91.31 104 CYS A N 1
ATOM 838 C CA . CYS A 1 104 ? 1.612 -14.965 10.935 1.00 91.31 104 CYS A CA 1
ATOM 839 C C . CYS A 1 104 ? 1.705 -15.427 12.398 1.00 91.31 104 CYS A C 1
ATOM 841 O O . CYS A 1 104 ? 2.288 -16.476 12.663 1.00 91.31 104 CYS A O 1
ATOM 843 N N . ASP A 1 105 ? 1.076 -14.699 13.328 1.00 91.56 105 ASP A N 1
ATOM 844 C CA . ASP A 1 105 ? 1.182 -14.943 14.773 1.00 91.56 105 ASP A CA 1
ATOM 845 C C . ASP A 1 105 ? 0.492 -16.248 15.197 1.00 91.56 105 ASP A C 1
ATOM 847 O O . ASP A 1 105 ? 0.822 -16.833 16.228 1.00 91.56 105 ASP A O 1
ATOM 851 N N . ILE A 1 106 ? -0.464 -16.732 14.397 1.00 93.06 106 ILE A N 1
ATOM 852 C CA . ILE A 1 106 ? -1.212 -17.961 14.688 1.00 93.06 106 ILE A CA 1
ATOM 853 C C . ILE A 1 106 ? -0.972 -19.085 13.685 1.00 93.06 106 ILE A C 1
ATOM 855 O O . ILE A 1 106 ? -1.377 -20.215 13.955 1.00 93.06 106 ILE A O 1
ATOM 859 N N . TRP A 1 107 ? -0.331 -18.811 12.544 1.00 91.69 107 TRP A N 1
ATOM 860 C CA . TRP A 1 107 ? -0.248 -19.739 11.413 1.00 91.69 107 TRP A CA 1
ATOM 861 C C . TRP A 1 107 ? 0.299 -21.114 11.800 1.00 91.69 107 TRP A C 1
ATOM 863 O O . TRP A 1 107 ? -0.268 -22.137 11.412 1.00 91.69 107 TRP A O 1
ATOM 873 N N . SER A 1 108 ? 1.371 -21.163 12.594 1.00 91.00 108 SER A N 1
ATOM 874 C CA . SER A 1 108 ? 1.997 -22.410 13.058 1.00 91.00 108 SER A CA 1
ATOM 875 C C . SER A 1 108 ? 1.046 -23.282 13.885 1.00 91.00 108 SER A C 1
ATOM 877 O O . SER A 1 108 ? 1.069 -24.503 13.744 1.00 91.00 108 SER A O 1
ATOM 879 N N . ASN A 1 109 ? 0.156 -22.656 14.658 1.00 92.31 109 ASN A N 1
ATOM 880 C CA . ASN A 1 109 ? -0.784 -23.309 15.570 1.00 92.31 109 ASN A CA 1
ATOM 881 C C . ASN A 1 109 ? -2.098 -23.738 14.891 1.00 92.31 109 ASN A C 1
ATOM 883 O O . ASN A 1 109 ? -2.903 -24.460 15.483 1.00 92.31 109 ASN A O 1
ATOM 887 N N . LEU A 1 110 ? -2.349 -23.309 13.650 1.00 92.81 110 LEU A N 1
ATOM 888 C CA . LEU A 1 110 ? -3.552 -23.685 12.911 1.00 92.81 110 LEU A CA 1
ATOM 889 C C . LEU A 1 110 ? -3.480 -25.131 12.403 1.00 92.81 110 LEU A C 1
ATOM 891 O O . LEU A 1 110 ? -2.502 -25.556 11.783 1.00 92.81 110 LEU A O 1
ATOM 895 N N . ASN A 1 111 ? -4.582 -25.867 12.565 1.00 94.94 111 ASN A N 1
ATOM 896 C CA . ASN A 1 111 ? -4.741 -27.170 11.925 1.00 94.94 111 ASN A CA 1
ATOM 897 C C . ASN A 1 111 ? -4.870 -27.039 10.393 1.00 94.94 111 ASN A C 1
ATOM 899 O O . ASN A 1 111 ? -5.177 -25.974 9.851 1.00 94.94 111 ASN A O 1
ATOM 903 N N . ILE A 1 112 ? -4.687 -28.156 9.683 1.00 94.12 112 ILE A N 1
ATOM 904 C CA . ILE A 1 112 ? -4.688 -28.177 8.213 1.00 94.12 112 ILE A CA 1
ATOM 905 C C . ILE A 1 112 ? -6.001 -27.674 7.593 1.00 94.12 112 ILE A C 1
ATOM 907 O O . ILE A 1 112 ? -5.978 -27.036 6.542 1.00 94.12 112 ILE A O 1
ATOM 911 N N . LYS A 1 113 ? -7.148 -27.905 8.252 1.00 96.06 113 LYS A N 1
ATOM 912 C CA . LYS A 1 113 ? -8.457 -27.443 7.767 1.00 96.06 113 LYS A CA 1
ATOM 913 C C . LYS A 1 113 ? -8.533 -25.914 7.790 1.00 96.06 113 LYS A C 1
ATOM 915 O O . LYS A 1 113 ? -8.938 -25.321 6.795 1.00 96.06 113 LYS A O 1
ATOM 920 N N . LYS A 1 114 ? -8.083 -25.281 8.879 1.00 94.88 114 LYS A N 1
ATOM 921 C CA . LYS A 1 114 ? -8.032 -23.815 9.001 1.00 94.88 114 LYS A CA 1
ATOM 922 C C . LYS A 1 114 ? -6.998 -23.190 8.068 1.00 94.88 114 LYS A C 1
ATOM 924 O O . LYS A 1 114 ? -7.301 -22.197 7.417 1.00 94.88 114 LYS A O 1
ATOM 929 N N . LYS A 1 115 ? -5.814 -23.798 7.923 1.00 94.00 115 LYS A N 1
ATOM 930 C CA . LYS A 1 115 ? -4.813 -23.349 6.936 1.00 94.00 115 LYS A CA 1
ATOM 931 C C . LYS A 1 115 ? -5.379 -23.360 5.518 1.00 94.00 115 LYS A C 1
ATOM 933 O O . LYS A 1 115 ? -5.244 -22.372 4.805 1.00 94.00 115 LYS A O 1
ATOM 938 N N . LYS A 1 116 ? -6.065 -24.444 5.134 1.00 94.25 116 LYS A N 1
ATOM 939 C CA . LYS A 1 116 ? -6.748 -24.542 3.837 1.00 94.25 116 LYS A CA 1
ATOM 940 C C . LYS A 1 116 ? -7.819 -23.459 3.677 1.00 94.25 116 LYS A C 1
ATOM 942 O O . LYS A 1 116 ? -7.883 -22.846 2.619 1.00 94.25 116 LYS A O 1
ATOM 947 N N . LEU A 1 117 ? -8.624 -23.207 4.711 1.00 95.56 117 LEU A N 1
ATOM 948 C CA . LEU A 1 117 ? -9.646 -22.157 4.695 1.00 95.56 117 LEU A CA 1
ATOM 949 C C . LEU A 1 117 ? -9.038 -20.772 4.427 1.00 95.56 117 LEU A C 1
ATOM 951 O O . LEU A 1 117 ? -9.467 -20.095 3.497 1.00 95.56 117 LEU A O 1
ATOM 955 N N . PHE A 1 118 ? -8.024 -20.366 5.195 1.00 94.69 118 PHE A N 1
ATOM 956 C CA . PHE A 1 118 ? -7.371 -19.071 4.987 1.00 94.69 118 PHE A CA 1
ATOM 957 C C . PHE A 1 118 ? -6.667 -18.989 3.635 1.00 94.69 118 PHE A C 1
ATOM 959 O O . PHE A 1 118 ? -6.744 -17.954 2.984 1.00 94.69 118 PHE A O 1
ATOM 966 N N . LEU A 1 119 ? -6.034 -20.073 3.178 1.00 92.88 119 LEU A N 1
ATOM 967 C CA . LEU A 1 119 ? -5.390 -20.102 1.868 1.00 92.88 119 LEU A CA 1
ATOM 968 C C . LEU A 1 119 ? -6.390 -19.843 0.732 1.00 92.88 119 LEU A C 1
ATOM 970 O O . LEU A 1 119 ? -6.077 -19.080 -0.174 1.00 92.88 119 LEU A O 1
ATOM 974 N N . LEU A 1 120 ? -7.591 -20.425 0.795 1.00 94.25 120 LEU A N 1
ATOM 975 C CA . LEU A 1 120 ? -8.641 -20.161 -0.195 1.00 94.25 120 LEU A CA 1
ATOM 976 C C . LEU A 1 120 ? -9.063 -18.685 -0.187 1.00 94.25 120 LEU A C 1
ATOM 978 O O . LEU A 1 120 ? -9.081 -18.059 -1.240 1.00 94.25 120 LEU A O 1
ATOM 982 N N . LYS A 1 121 ? -9.279 -18.095 0.994 1.00 95.56 121 LYS A N 1
ATOM 983 C CA . LYS A 1 121 ? -9.618 -16.665 1.113 1.00 95.56 121 LYS A CA 1
ATOM 984 C C . LYS A 1 121 ? -8.500 -15.748 0.601 1.00 95.56 121 LYS A C 1
ATOM 986 O O . LYS A 1 121 ? -8.762 -14.723 -0.018 1.00 95.56 121 LYS A O 1
ATOM 991 N N . ILE A 1 122 ? -7.244 -16.127 0.828 1.00 93.31 122 ILE A N 1
ATOM 992 C CA . ILE A 1 122 ? -6.074 -15.421 0.293 1.00 93.31 122 ILE A CA 1
ATOM 993 C C . ILE A 1 122 ? -6.041 -15.490 -1.238 1.00 93.31 122 ILE A C 1
ATOM 995 O O . ILE A 1 122 ? -5.750 -14.486 -1.889 1.00 93.31 122 ILE A O 1
ATOM 999 N N . ILE A 1 123 ? -6.346 -16.656 -1.813 1.00 91.56 123 ILE A N 1
ATOM 1000 C CA . ILE A 1 123 ? -6.456 -16.824 -3.265 1.00 91.56 123 ILE A CA 1
ATOM 1001 C C . ILE A 1 123 ? -7.551 -15.906 -3.814 1.00 91.56 123 ILE A C 1
ATOM 1003 O O . ILE A 1 123 ? -7.303 -15.214 -4.797 1.00 91.56 123 ILE A O 1
ATOM 1007 N N . ASP A 1 124 ? -8.710 -15.824 -3.159 1.00 94.69 124 ASP A N 1
ATOM 1008 C CA . ASP A 1 124 ? -9.801 -14.941 -3.585 1.00 94.69 124 ASP A CA 1
ATOM 1009 C C . ASP A 1 124 ? -9.382 -13.461 -3.593 1.00 94.69 124 ASP A C 1
ATOM 1011 O O . ASP A 1 124 ? -9.649 -12.749 -4.563 1.00 94.69 124 ASP A O 1
ATOM 1015 N N . ILE A 1 125 ? -8.654 -13.006 -2.564 1.00 94.62 125 ILE A N 1
ATOM 1016 C CA . ILE A 1 125 ? -8.087 -11.647 -2.500 1.00 94.62 125 ILE A CA 1
ATOM 1017 C C . ILE A 1 125 ? -7.119 -11.411 -3.663 1.00 94.62 125 ILE A C 1
ATOM 1019 O O . ILE A 1 125 ? -7.237 -10.419 -4.378 1.00 94.62 125 ILE A O 1
ATOM 1023 N N . GLN A 1 126 ? -6.181 -12.332 -3.889 1.00 90.94 126 GLN A N 1
ATOM 1024 C CA . GLN A 1 126 ? -5.210 -12.230 -4.979 1.00 90.94 126 GLN A CA 1
ATOM 1025 C C . GLN A 1 126 ? -5.892 -12.192 -6.352 1.00 90.94 126 GLN A C 1
ATOM 1027 O O . GLN A 1 126 ? -5.511 -11.402 -7.213 1.00 90.94 126 GLN A O 1
ATOM 1032 N N . LEU A 1 127 ? -6.928 -13.005 -6.560 1.00 91.31 127 LEU A N 1
ATOM 1033 C CA . LEU A 1 127 ? -7.725 -12.987 -7.785 1.00 91.31 127 LEU A CA 1
ATOM 1034 C C . LEU A 1 127 ? -8.486 -11.668 -7.953 1.00 91.31 127 LEU A C 1
ATOM 1036 O O . LEU A 1 127 ? -8.577 -11.167 -9.071 1.00 91.31 127 LEU A O 1
ATOM 1040 N N . ALA A 1 128 ? -9.020 -11.095 -6.873 1.00 95.38 128 ALA A N 1
ATOM 1041 C CA . ALA A 1 128 ? -9.687 -9.798 -6.914 1.00 95.38 128 ALA A CA 1
ATOM 1042 C C . ALA A 1 128 ? -8.714 -8.663 -7.277 1.00 95.38 128 ALA A C 1
ATOM 1044 O O . ALA A 1 128 ? -9.034 -7.866 -8.154 1.00 95.38 128 ALA A O 1
ATOM 1045 N N . LEU A 1 129 ? -7.509 -8.636 -6.695 1.00 93.88 129 LEU A N 1
ATOM 1046 C CA . LEU A 1 129 ? -6.466 -7.663 -7.051 1.00 93.88 129 LEU A CA 1
ATOM 1047 C C . LEU A 1 129 ? -6.034 -7.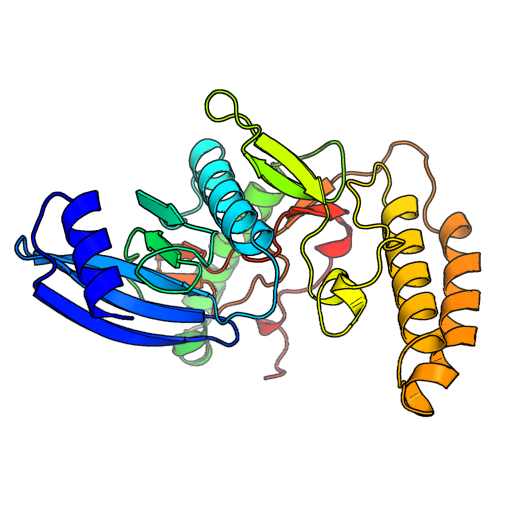796 -8.516 1.00 93.88 129 LEU A C 1
ATOM 1049 O O . LEU A 1 129 ? -5.919 -6.799 -9.220 1.00 93.88 129 LEU A O 1
ATOM 1053 N N . LYS A 1 130 ? -5.884 -9.031 -9.010 1.00 90.19 130 LYS A N 1
ATOM 1054 C CA . LYS A 1 130 ? -5.492 -9.313 -10.401 1.00 90.19 130 LYS A CA 1
ATOM 1055 C C . LYS A 1 130 ? -6.526 -8.884 -11.444 1.00 90.19 130 LYS A C 1
ATOM 1057 O O . LYS A 1 130 ? -6.174 -8.722 -12.606 1.00 90.19 130 LYS A O 1
ATOM 1062 N N . LYS A 1 131 ? -7.791 -8.697 -11.058 1.00 94.25 131 LYS A N 1
ATOM 1063 C CA . LYS A 1 131 ? -8.826 -8.144 -11.951 1.00 94.25 131 LYS A CA 1
ATOM 1064 C C . LYS A 1 131 ? -8.695 -6.634 -12.141 1.00 94.25 131 LYS A C 1
ATOM 1066 O O . LYS A 1 131 ? -9.290 -6.093 -13.067 1.00 94.25 131 LYS A O 1
ATOM 1071 N N . LEU A 1 132 ? -7.944 -5.956 -11.275 1.00 95.94 132 LEU A N 1
ATOM 1072 C CA . LEU A 1 132 ? -7.687 -4.527 -11.374 1.00 95.94 132 LEU A CA 1
ATOM 1073 C C . LEU A 1 132 ? -6.512 -4.307 -12.326 1.00 95.94 132 LEU A C 1
ATOM 1075 O O . LEU A 1 132 ? -5.355 -4.452 -11.933 1.00 95.94 132 LEU A O 1
ATOM 1079 N N . THR A 1 133 ? -6.824 -4.006 -13.586 1.00 95.44 133 THR A N 1
ATOM 1080 C CA . THR A 1 133 ? -5.840 -3.871 -14.667 1.00 95.44 133 THR A CA 1
ATOM 1081 C C . THR A 1 133 ? -5.548 -2.417 -15.015 1.00 95.44 133 THR A C 1
ATOM 1083 O O . THR A 1 133 ? -6.449 -1.576 -15.001 1.00 95.44 133 THR A O 1
ATOM 1086 N N . PHE A 1 134 ? -4.316 -2.138 -15.434 1.00 95.81 134 PHE A N 1
ATOM 1087 C CA . PHE A 1 134 ? -3.849 -0.799 -15.787 1.00 95.81 134 PHE A CA 1
ATOM 1088 C C . PHE A 1 134 ? -3.092 -0.801 -17.115 1.00 95.81 134 PHE A C 1
ATOM 1090 O O . PHE A 1 134 ? -2.552 -1.817 -17.538 1.00 95.81 134 PHE A O 1
ATOM 1097 N N . SER A 1 135 ? -3.020 0.364 -17.764 1.00 94.56 135 SER A N 1
ATOM 1098 C CA . SER A 1 135 ? -2.324 0.541 -19.049 1.00 94.56 135 SER A CA 1
ATOM 1099 C C . SER A 1 135 ? -0.841 0.901 -18.920 1.00 94.56 135 SER A C 1
ATOM 1101 O O . SER A 1 135 ? -0.156 1.041 -19.931 1.00 94.56 135 SER A O 1
ATOM 1103 N N . LYS A 1 136 ? -0.352 1.117 -17.694 1.00 95.75 136 LYS A N 1
ATOM 1104 C CA . LYS A 1 136 ? 1.040 1.468 -17.395 1.00 95.75 136 LYS A CA 1
ATOM 1105 C C . LYS A 1 136 ? 1.488 0.830 -16.085 1.00 95.75 136 LYS A C 1
ATOM 1107 O O . LYS A 1 136 ? 0.665 0.619 -15.197 1.00 95.75 136 LYS A O 1
ATOM 1112 N N . ILE A 1 137 ? 2.793 0.623 -15.959 1.00 95.81 137 ILE A N 1
ATOM 1113 C CA . ILE A 1 137 ? 3.473 0.256 -14.717 1.00 95.81 137 ILE A CA 1
ATOM 1114 C C . ILE A 1 137 ? 3.758 1.528 -13.922 1.00 95.81 137 ILE A C 1
ATOM 1116 O O . ILE A 1 137 ? 4.255 2.516 -14.474 1.00 95.81 137 ILE A O 1
ATOM 1120 N N . GLY A 1 138 ? 3.470 1.501 -12.627 1.00 95.56 138 GLY A N 1
ATOM 1121 C CA . GLY A 1 138 ? 3.658 2.646 -11.744 1.00 95.56 138 GLY A CA 1
ATOM 1122 C C . GLY A 1 138 ? 2.803 2.567 -10.492 1.00 95.56 138 GLY A C 1
ATOM 1123 O O . GLY A 1 138 ? 1.896 1.742 -10.385 1.00 95.56 138 GLY A O 1
ATOM 1124 N N . SER A 1 139 ? 3.070 3.458 -9.546 1.00 95.25 139 SER A N 1
ATOM 1125 C CA . SER A 1 139 ? 2.244 3.582 -8.350 1.00 95.25 139 SER A CA 1
ATOM 1126 C C . SER A 1 139 ? 0.980 4.397 -8.630 1.00 95.25 139 SER A C 1
ATOM 1128 O O . SER A 1 139 ? 0.936 5.220 -9.551 1.00 95.25 139 SER A O 1
ATOM 1130 N N . ILE A 1 140 ? -0.067 4.142 -7.847 1.00 96.12 140 ILE A N 1
ATOM 1131 C CA . ILE A 1 140 ? -1.367 4.810 -7.983 1.00 96.12 140 ILE A CA 1
ATOM 1132 C C . ILE A 1 140 ? -1.355 6.087 -7.147 1.00 96.12 140 ILE A C 1
ATOM 1134 O O . ILE A 1 140 ? -0.929 6.055 -5.999 1.00 96.12 140 ILE A O 1
ATOM 1138 N N . PHE A 1 141 ? -1.847 7.190 -7.708 1.00 95.50 141 PHE A N 1
ATOM 1139 C CA . PHE A 1 141 ? -2.005 8.484 -7.039 1.00 95.50 141 PHE A CA 1
ATOM 1140 C C . PHE A 1 141 ? -3.384 9.072 -7.328 1.00 95.50 141 PHE A C 1
ATOM 1142 O O . PHE A 1 141 ? -3.981 8.770 -8.362 1.00 95.50 141 PHE A O 1
ATOM 1149 N N . PHE A 1 142 ? -3.855 9.985 -6.480 1.00 94.25 142 PHE A N 1
ATOM 1150 C CA . PHE A 1 142 ? -4.997 10.834 -6.821 1.00 94.25 142 PHE A CA 1
ATOM 1151 C C . PHE A 1 142 ? -4.636 11.810 -7.951 1.00 94.25 142 PHE A C 1
ATOM 1153 O O . PHE A 1 142 ? -3.542 12.380 -7.980 1.00 94.25 142 PHE A O 1
ATOM 1160 N N . ASP A 1 143 ? -5.564 12.054 -8.876 1.00 89.50 143 ASP A N 1
ATOM 1161 C CA . ASP A 1 143 ? -5.353 12.973 -10.003 1.00 89.50 143 ASP A CA 1
ATOM 1162 C C . ASP A 1 143 ? -5.755 14.432 -9.701 1.00 89.50 143 ASP A C 1
ATOM 1164 O O . ASP A 1 143 ? -5.902 15.262 -10.594 1.00 89.50 143 ASP A O 1
ATOM 1168 N N . GLY A 1 144 ? -5.959 14.777 -8.425 1.00 77.31 144 GLY A N 1
ATOM 1169 C CA . GLY A 1 144 ? -6.318 16.133 -7.982 1.00 77.31 144 GLY A CA 1
ATOM 1170 C C . GLY A 1 144 ? -7.698 16.632 -8.446 1.00 77.31 144 GLY A C 1
ATOM 1171 O O . GLY A 1 144 ? -8.112 17.722 -8.057 1.00 77.31 144 GLY A O 1
ATOM 1172 N N . LYS A 1 145 ? -8.426 15.844 -9.246 1.00 59.44 145 LYS A N 1
ATOM 1173 C CA . LYS A 1 145 ? -9.805 16.079 -9.685 1.00 59.44 145 LYS A CA 1
ATOM 1174 C C . LYS A 1 145 ? -10.684 14.926 -9.191 1.00 59.44 145 LYS A C 1
ATOM 1176 O O . LYS A 1 145 ? -10.406 13.783 -9.533 1.00 59.44 145 LYS A O 1
ATOM 1181 N N . ASN A 1 146 ? -11.723 15.245 -8.413 1.00 55.06 146 ASN A N 1
ATOM 1182 C CA . ASN A 1 146 ? -12.869 14.391 -8.045 1.00 55.06 146 ASN A CA 1
ATOM 1183 C C . ASN A 1 146 ? -12.598 12.877 -8.005 1.00 55.06 146 ASN A C 1
ATOM 1185 O O . ASN A 1 146 ? -13.024 12.171 -8.917 1.00 55.06 146 ASN A O 1
ATOM 1189 N N . ASP A 1 147 ? -11.912 12.390 -6.969 1.00 68.69 147 ASP A N 1
ATOM 1190 C CA . ASP A 1 147 ? -11.737 10.953 -6.689 1.00 68.69 147 ASP A CA 1
ATOM 1191 C C . ASP A 1 147 ? -11.206 10.111 -7.872 1.00 68.69 147 ASP A C 1
ATOM 1193 O O . ASP A 1 147 ? -11.380 8.894 -7.918 1.00 68.69 147 ASP A O 1
ATOM 1197 N N . GLN A 1 148 ? -10.553 10.748 -8.852 1.00 88.56 148 GLN A N 1
ATOM 1198 C CA . GLN A 1 148 ? -9.902 10.058 -9.960 1.00 88.56 148 GLN A CA 1
ATOM 1199 C C . GLN A 1 148 ? -8.488 9.640 -9.576 1.00 88.56 148 GLN A C 1
ATOM 1201 O O . GLN A 1 148 ? -7.796 10.309 -8.802 1.00 88.56 148 GLN A O 1
ATOM 1206 N N . PHE A 1 149 ? -8.045 8.544 -10.182 1.00 95.50 149 PHE A N 1
ATOM 1207 C CA . PHE A 1 149 ? -6.737 7.951 -9.953 1.00 95.50 149 PHE A CA 1
ATOM 1208 C C . PHE A 1 149 ? -5.895 8.008 -11.222 1.00 95.50 149 PHE A C 1
ATOM 1210 O O . PHE A 1 149 ? -6.407 7.860 -12.333 1.00 95.50 149 PHE A O 1
ATOM 1217 N N . LYS A 1 150 ? -4.585 8.163 -11.053 1.00 95.62 150 LYS A N 1
ATOM 1218 C CA . LYS A 1 150 ? -3.599 8.086 -12.131 1.00 95.62 150 LYS A CA 1
ATOM 1219 C C . LYS A 1 150 ? -2.440 7.177 -11.755 1.00 95.62 150 LYS A C 1
ATOM 1221 O O . LYS A 1 150 ? -2.087 7.051 -10.585 1.00 95.62 150 LYS A O 1
ATOM 1226 N N . ILE A 1 151 ? -1.812 6.604 -12.777 1.00 96.56 151 ILE A N 1
ATOM 1227 C CA . ILE A 1 151 ? -0.538 5.899 -12.641 1.00 96.56 151 ILE A CA 1
ATOM 1228 C C . ILE A 1 151 ? 0.599 6.910 -12.795 1.00 96.56 151 ILE A C 1
ATOM 1230 O O . ILE A 1 151 ? 0.712 7.574 -13.830 1.00 96.56 151 ILE A O 1
ATOM 1234 N N . GLY A 1 152 ? 1.402 7.043 -11.742 1.00 94.50 152 GLY A N 1
ATOM 1235 C CA . GLY A 1 152 ? 2.570 7.917 -11.670 1.00 94.50 152 GLY A CA 1
ATOM 1236 C C . GLY A 1 152 ? 3.872 7.125 -11.612 1.00 94.50 152 GLY A C 1
ATOM 1237 O O . GLY A 1 152 ? 3.948 5.992 -12.088 1.00 94.50 152 GLY A O 1
ATOM 1238 N N . GLN A 1 153 ? 4.912 7.721 -11.030 1.00 93.00 153 GLN A N 1
ATOM 1239 C CA . GLN A 1 153 ? 6.171 7.010 -10.826 1.00 93.00 153 GLN A CA 1
ATOM 1240 C C . GLN A 1 153 ? 5.998 5.756 -9.956 1.00 93.00 153 GLN A C 1
ATOM 1242 O O . GLN A 1 153 ? 5.151 5.717 -9.068 1.00 93.00 153 GLN A O 1
ATOM 1247 N N . VAL A 1 154 ? 6.830 4.744 -10.182 1.00 92.19 154 VAL A N 1
ATOM 1248 C CA . VAL A 1 154 ? 6.987 3.593 -9.294 1.00 92.19 154 VAL A CA 1
ATOM 1249 C C . VAL A 1 154 ? 7.628 4.066 -8.000 1.00 92.19 154 VAL A C 1
ATOM 1251 O O . VAL A 1 154 ? 8.737 4.596 -8.026 1.00 92.19 154 VAL A O 1
ATOM 1254 N N . ILE A 1 155 ? 6.944 3.847 -6.883 1.00 88.12 155 ILE A N 1
ATOM 1255 C CA . ILE A 1 155 ? 7.439 4.056 -5.528 1.00 88.12 155 ILE A CA 1
ATOM 1256 C C . ILE A 1 155 ? 7.972 2.727 -5.005 1.00 88.12 155 ILE A C 1
ATOM 1258 O O . ILE A 1 155 ? 7.211 1.884 -4.563 1.00 88.12 155 ILE A O 1
ATOM 1262 N N . GLU A 1 156 ? 9.286 2.529 -5.076 1.00 80.31 156 GLU A N 1
ATOM 1263 C CA . GLU A 1 156 ? 9.946 1.327 -4.558 1.00 80.31 156 GLU A CA 1
ATOM 1264 C C . GLU A 1 156 ? 11.343 1.683 -4.032 1.00 80.31 156 GLU A C 1
ATOM 1266 O O . GLU A 1 156 ? 11.999 2.619 -4.511 1.00 80.31 156 GLU A O 1
ATOM 1271 N N . SER A 1 157 ? 11.824 0.931 -3.042 1.00 73.44 157 SER A N 1
ATOM 1272 C CA . SER A 1 157 ? 13.117 1.161 -2.384 1.00 73.44 157 SER A CA 1
ATOM 1273 C C . SER A 1 157 ? 14.282 1.269 -3.380 1.00 73.44 157 SER A C 1
ATOM 1275 O O . SER A 1 157 ? 15.164 2.119 -3.225 1.00 73.44 157 SER A O 1
ATOM 1277 N N . ILE A 1 158 ? 14.238 0.484 -4.457 1.00 72.62 158 ILE A N 1
ATOM 1278 C CA . ILE A 1 158 ? 15.2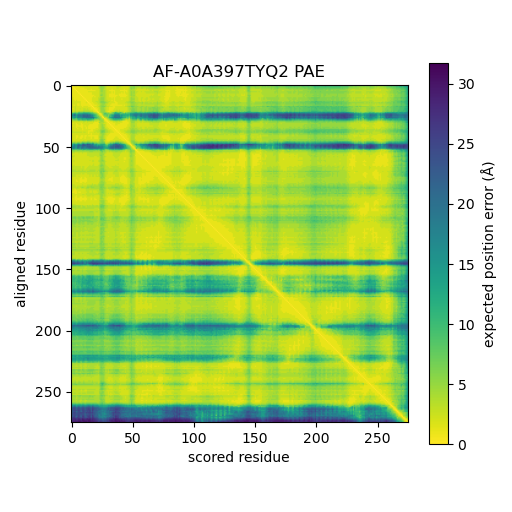07 0.458 -5.559 1.00 72.62 158 ILE A CA 1
ATOM 1279 C C . ILE A 1 158 ? 15.362 1.803 -6.280 1.00 72.62 158 ILE A C 1
ATOM 1281 O O . ILE A 1 158 ? 16.413 2.079 -6.863 1.00 72.62 158 ILE A O 1
ATOM 1285 N N . PHE A 1 159 ? 14.343 2.664 -6.213 1.00 76.56 159 PHE A N 1
ATOM 1286 C CA . PHE A 1 159 ? 14.365 3.996 -6.802 1.00 76.56 159 PHE A CA 1
ATOM 1287 C C . PHE A 1 159 ? 14.684 5.088 -5.765 1.00 76.56 159 PHE A C 1
ATOM 1289 O O . PHE A 1 159 ? 15.254 6.117 -6.125 1.00 76.56 159 PHE A O 1
ATOM 1296 N N . PHE A 1 160 ? 14.339 4.922 -4.487 1.00 74.44 160 PHE A N 1
ATOM 1297 C CA . PHE A 1 160 ? 14.349 6.034 -3.514 1.00 74.44 160 PHE A CA 1
ATOM 1298 C C . PHE A 1 160 ? 15.330 5.899 -2.346 1.00 74.44 160 PHE A C 1
ATOM 1300 O O . PHE A 1 160 ? 15.534 6.871 -1.628 1.00 74.44 160 PHE A O 1
ATOM 1307 N N . THR A 1 161 ? 15.961 4.741 -2.147 1.00 73.81 161 THR A N 1
ATOM 1308 C CA . THR A 1 161 ? 16.876 4.541 -1.009 1.00 73.81 161 THR A CA 1
ATOM 1309 C C . THR A 1 161 ? 18.262 5.144 -1.226 1.00 73.81 161 THR A C 1
ATOM 1311 O O . THR A 1 161 ? 18.827 5.085 -2.321 1.00 73.81 161 THR A O 1
ATOM 1314 N N . GLY A 1 162 ? 18.839 5.687 -0.150 1.00 76.50 162 GLY A N 1
ATOM 1315 C CA . GLY A 1 162 ? 20.178 6.276 -0.165 1.00 76.50 162 GLY A CA 1
ATOM 1316 C C . GLY A 1 162 ? 20.264 7.459 -1.123 1.00 76.50 162 GLY A C 1
ATOM 1317 O O . GLY A 1 162 ? 19.33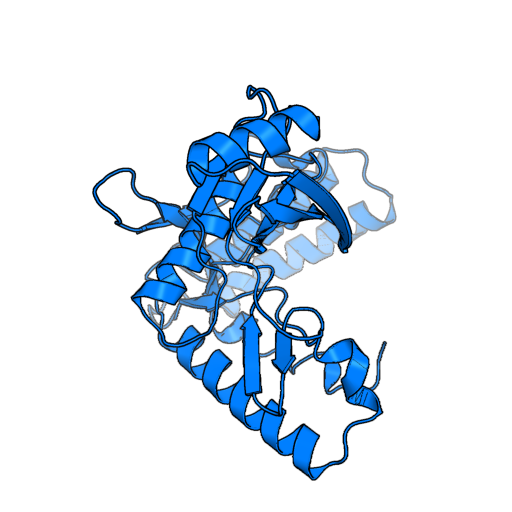6 8.242 -1.257 1.00 76.50 162 GLY A O 1
ATOM 1318 N N . GLU A 1 163 ? 21.365 7.575 -1.851 1.00 78.69 163 GLU A N 1
ATOM 1319 C CA . GLU A 1 163 ? 21.602 8.714 -2.737 1.00 78.69 163 GLU A CA 1
ATOM 1320 C C . GLU A 1 163 ? 20.798 8.649 -4.049 1.00 78.69 163 GLU A C 1
ATOM 1322 O O . GLU A 1 163 ? 20.872 9.559 -4.877 1.00 78.69 163 GLU A O 1
ATOM 1327 N N . ARG A 1 164 ? 20.003 7.589 -4.254 1.00 77.25 164 ARG A N 1
ATOM 1328 C CA . ARG A 1 164 ? 19.191 7.387 -5.462 1.00 77.25 164 ARG A CA 1
ATOM 1329 C C . ARG A 1 164 ? 18.125 8.452 -5.648 1.00 77.25 164 ARG A C 1
ATOM 1331 O O . ARG A 1 164 ? 17.822 8.819 -6.778 1.00 77.25 164 ARG A O 1
ATOM 1338 N N . GLU A 1 165 ? 17.555 8.955 -4.563 1.00 73.75 165 GLU A N 1
ATOM 1339 C CA . GLU A 1 165 ? 16.604 10.068 -4.608 1.00 73.75 165 GLU A CA 1
ATOM 1340 C C . GLU A 1 165 ? 17.216 11.374 -5.137 1.00 73.75 165 GLU A C 1
ATOM 1342 O O . GLU A 1 165 ? 16.532 12.137 -5.811 1.00 73.75 165 GLU A O 1
ATOM 1347 N N . THR A 1 166 ? 18.518 11.590 -4.927 1.00 74.88 166 THR A N 1
ATOM 1348 C CA . THR A 1 166 ? 19.227 12.809 -5.352 1.00 74.88 166 THR A CA 1
ATOM 1349 C C . THR A 1 166 ? 19.591 12.807 -6.836 1.00 74.88 166 THR A C 1
ATOM 1351 O O . THR A 1 166 ? 20.142 13.781 -7.345 1.00 74.88 166 THR A O 1
ATOM 1354 N N . LEU A 1 167 ? 19.319 11.708 -7.546 1.00 72.94 167 LEU A N 1
ATOM 1355 C CA . LEU A 1 167 ? 19.636 11.560 -8.958 1.00 72.94 167 LEU A CA 1
ATOM 1356 C C . LEU A 1 167 ? 18.497 12.110 -9.833 1.00 72.94 167 LEU A C 1
ATOM 1358 O O . LEU A 1 167 ? 17.474 11.434 -9.986 1.00 72.94 167 LEU A O 1
ATOM 1362 N N . PRO A 1 168 ? 18.677 13.274 -10.490 1.00 70.31 168 PRO A N 1
ATOM 1363 C CA . PRO A 1 168 ? 17.647 13.854 -11.354 1.00 70.31 168 PRO A CA 1
ATOM 1364 C C . PRO A 1 168 ? 17.400 13.033 -12.629 1.00 70.31 168 PRO A C 1
ATOM 1366 O O . PRO A 1 168 ? 16.375 13.194 -13.276 1.00 70.31 168 PRO A O 1
ATOM 1369 N N . THR A 1 169 ? 18.331 12.147 -12.995 1.00 72.88 169 THR A N 1
ATOM 1370 C CA . THR A 1 169 ? 18.274 11.312 -14.204 1.00 72.88 169 THR A CA 1
ATOM 1371 C C . THR A 1 169 ? 17.628 9.943 -13.977 1.00 72.88 169 THR A C 1
ATOM 1373 O O . THR A 1 169 ? 17.671 9.111 -14.876 1.00 72.88 169 THR A O 1
ATOM 1376 N N . MET A 1 170 ? 17.092 9.662 -12.784 1.00 79.69 170 MET A N 1
ATOM 1377 C CA . MET A 1 170 ? 16.448 8.373 -12.508 1.00 79.69 170 MET A CA 1
ATOM 1378 C C . MET A 1 170 ? 15.126 8.266 -13.260 1.00 79.69 170 MET A C 1
ATOM 1380 O O . MET A 1 170 ? 14.185 9.015 -12.996 1.00 79.69 170 MET A O 1
ATOM 1384 N N . GLU A 1 171 ? 15.038 7.284 -14.149 1.00 85.56 171 GLU A N 1
ATOM 1385 C CA . GLU A 1 171 ? 13.782 6.897 -14.781 1.00 85.56 171 GLU A CA 1
ATOM 1386 C C . GLU A 1 171 ? 12.919 6.181 -13.733 1.00 85.56 171 GLU A C 1
ATOM 1388 O O . GLU A 1 171 ? 13.277 5.097 -13.272 1.00 85.56 171 GLU A O 1
ATOM 1393 N N . ARG A 1 172 ? 11.806 6.794 -13.317 1.00 90.31 172 ARG A N 1
ATOM 1394 C CA . ARG A 1 172 ? 10.897 6.234 -12.297 1.00 90.31 172 ARG A CA 1
ATOM 1395 C C . ARG A 1 172 ? 9.520 5.879 -12.855 1.00 90.31 172 ARG A C 1
ATOM 1397 O O . ARG A 1 172 ? 8.662 5.439 -12.105 1.00 90.31 172 ARG A O 1
ATOM 1404 N N . GLY A 1 173 ? 9.298 6.065 -14.151 1.00 92.50 173 GLY A N 1
ATOM 1405 C CA . GLY A 1 173 ? 8.010 5.826 -14.792 1.00 92.50 173 GLY A CA 1
ATOM 1406 C C . GLY A 1 173 ? 7.058 7.030 -14.720 1.00 92.50 173 GLY A C 1
ATOM 1407 O O . GLY A 1 173 ? 7.497 8.141 -14.410 1.00 92.50 173 GLY A O 1
ATOM 1408 N N . PRO A 1 174 ? 5.765 6.834 -15.030 1.00 95.44 174 PRO A N 1
ATOM 1409 C CA . PRO A 1 174 ? 5.143 5.543 -15.343 1.00 95.44 174 PRO A CA 1
ATOM 1410 C C . PRO A 1 174 ? 5.696 4.923 -16.636 1.00 95.44 174 PRO A C 1
ATOM 1412 O O . PRO A 1 174 ? 6.039 5.652 -17.566 1.00 95.44 174 PRO A O 1
ATOM 1415 N N . PHE A 1 175 ? 5.766 3.593 -16.705 1.00 95.12 175 PHE A N 1
ATOM 1416 C CA . PHE A 1 175 ? 6.288 2.858 -17.869 1.00 95.12 175 PHE A CA 1
ATOM 1417 C C . PHE A 1 175 ? 5.151 2.241 -18.678 1.00 95.12 175 PHE A C 1
ATOM 1419 O O . PHE A 1 175 ? 4.145 1.822 -18.108 1.00 95.12 175 PHE A O 1
ATOM 1426 N N . LYS A 1 176 ? 5.277 2.197 -20.005 1.00 94.44 176 LYS A N 1
ATOM 1427 C CA . LYS A 1 176 ? 4.231 1.648 -20.882 1.00 94.44 176 LYS A CA 1
ATOM 1428 C C . LYS A 1 176 ? 4.378 0.153 -21.115 1.00 94.44 176 LYS A C 1
ATOM 1430 O O . LYS A 1 176 ? 3.373 -0.488 -21.393 1.00 94.44 176 LYS A O 1
ATOM 1435 N N . THR A 1 177 ? 5.598 -0.373 -21.029 1.00 94.38 177 THR A N 1
ATOM 1436 C CA . THR A 1 177 ? 5.878 -1.793 -21.270 1.00 94.38 177 THR A CA 1
ATOM 1437 C C . THR A 1 177 ? 6.737 -2.395 -20.163 1.00 94.38 177 THR A C 1
ATOM 1439 O O . THR A 1 177 ? 7.511 -1.696 -19.497 1.00 94.38 177 THR A O 1
ATOM 1442 N N . THR A 1 178 ? 6.636 -3.712 -19.976 1.00 93.12 178 THR A N 1
ATOM 1443 C CA . THR A 1 178 ? 7.489 -4.477 -19.054 1.00 93.12 178 THR A CA 1
ATOM 1444 C C . THR A 1 178 ? 8.963 -4.305 -19.418 1.00 93.12 178 THR A C 1
ATOM 1446 O O . THR A 1 178 ? 9.811 -4.138 -18.537 1.00 93.12 178 THR A O 1
ATOM 1449 N N . LYS A 1 179 ? 9.275 -4.251 -20.721 1.00 93.38 179 LYS A N 1
ATOM 1450 C CA . LYS A 1 179 ? 10.627 -3.976 -21.218 1.00 93.38 179 LYS A CA 1
ATOM 1451 C C . LYS A 1 179 ? 11.143 -2.614 -20.748 1.00 93.38 179 LYS A C 1
ATOM 1453 O O . LYS A 1 179 ? 12.264 -2.550 -20.245 1.00 93.38 179 LYS A O 1
ATOM 1458 N N . GLU A 1 180 ? 10.361 -1.541 -20.898 1.00 93.75 180 GLU A N 1
ATOM 1459 C CA . GLU A 1 180 ? 10.753 -0.196 -20.444 1.00 93.75 180 GLU A CA 1
ATOM 1460 C C . GLU A 1 180 ? 11.071 -0.180 -18.942 1.00 93.75 180 GLU A C 1
ATOM 1462 O O . GLU A 1 180 ? 12.123 0.323 -18.542 1.00 93.75 180 GLU A O 1
ATOM 1467 N N . TYR A 1 181 ? 10.207 -0.790 -18.124 1.00 92.81 181 TYR A N 1
ATOM 1468 C CA . TYR A 1 181 ? 10.398 -0.874 -16.675 1.00 92.81 181 TYR A CA 1
ATOM 1469 C C . TYR A 1 181 ? 11.686 -1.621 -16.295 1.00 92.81 181 TYR A C 1
ATOM 1471 O O . TYR A 1 181 ? 12.506 -1.092 -15.542 1.00 92.81 181 TYR A O 1
ATOM 1479 N N . ILE A 1 182 ? 11.918 -2.817 -16.849 1.00 91.75 182 ILE A N 1
ATOM 1480 C CA . ILE A 1 182 ? 13.107 -3.624 -16.524 1.00 91.75 182 ILE A CA 1
ATOM 1481 C C . ILE A 1 182 ? 14.392 -2.913 -16.967 1.00 91.75 182 ILE A C 1
ATOM 1483 O O . ILE A 1 182 ? 15.369 -2.870 -16.214 1.00 91.75 182 ILE A O 1
ATOM 1487 N N . LEU A 1 183 ? 14.402 -2.312 -18.163 1.00 92.88 183 LEU A N 1
ATOM 1488 C CA . LEU A 1 183 ? 15.550 -1.537 -18.640 1.00 92.88 183 LEU A CA 1
ATOM 1489 C C . LEU A 1 183 ? 15.852 -0.359 -17.704 1.00 92.88 183 LEU A C 1
ATOM 1491 O O . LEU A 1 183 ? 17.018 -0.146 -17.362 1.00 92.88 183 LEU A O 1
ATOM 1495 N N . ALA A 1 184 ? 14.828 0.373 -17.255 1.00 91.88 184 ALA A N 1
ATOM 1496 C CA . ALA A 1 184 ? 14.984 1.484 -16.321 1.00 91.88 184 ALA A CA 1
ATOM 1497 C C . ALA A 1 184 ? 15.559 1.028 -14.970 1.00 91.88 184 ALA A C 1
ATOM 1499 O O . ALA A 1 184 ? 16.505 1.639 -14.468 1.00 91.88 184 ALA A O 1
ATOM 1500 N N . VAL A 1 185 ? 15.066 -0.083 -14.411 1.00 90.19 185 VAL A N 1
ATOM 1501 C CA . VAL A 1 185 ? 15.598 -0.679 -13.173 1.00 90.19 185 VAL A CA 1
ATOM 1502 C C . VAL A 1 185 ? 17.089 -1.009 -13.313 1.00 90.19 185 VAL A C 1
ATOM 1504 O O . VAL A 1 185 ? 17.901 -0.602 -12.474 1.00 90.19 185 VAL A O 1
ATOM 1507 N N . ILE A 1 186 ? 17.473 -1.696 -14.394 1.00 90.81 186 ILE A N 1
ATOM 1508 C CA . ILE A 1 186 ? 18.865 -2.090 -14.645 1.00 90.81 186 ILE A CA 1
ATOM 1509 C C . ILE A 1 186 ? 19.765 -0.854 -14.803 1.00 90.81 186 ILE A C 1
ATOM 1511 O O . ILE A 1 186 ? 20.811 -0.764 -14.152 1.00 90.81 186 ILE A O 1
ATOM 1515 N N . ARG A 1 187 ? 19.349 0.138 -15.605 1.00 89.56 187 ARG A N 1
ATOM 1516 C CA . ARG A 1 187 ? 20.097 1.398 -15.776 1.00 89.56 187 ARG A CA 1
ATOM 1517 C C . ARG A 1 187 ? 20.276 2.135 -14.456 1.00 89.56 187 ARG A C 1
ATOM 1519 O O . ARG A 1 187 ? 21.392 2.544 -14.139 1.00 89.56 187 ARG A O 1
ATOM 1526 N N . ASN A 1 188 ? 19.217 2.255 -13.660 1.00 87.38 188 ASN A N 1
ATOM 1527 C CA . ASN A 1 188 ? 19.262 2.927 -12.364 1.00 87.38 188 ASN A CA 1
ATOM 1528 C C . ASN A 1 188 ? 20.212 2.219 -11.384 1.00 87.38 188 ASN A C 1
ATOM 1530 O O . ASN A 1 188 ? 20.913 2.875 -10.611 1.00 87.38 188 ASN A O 1
ATOM 1534 N N . HIS A 1 189 ? 20.292 0.886 -11.413 1.00 86.56 189 HIS A N 1
ATOM 1535 C CA . HIS A 1 189 ? 21.286 0.136 -10.641 1.00 86.56 189 HIS A CA 1
ATOM 1536 C C . HIS A 1 189 ? 22.721 0.416 -11.078 1.00 86.56 189 HIS A C 1
ATOM 1538 O O . HIS A 1 189 ? 23.562 0.731 -10.232 1.00 86.56 189 HIS A O 1
ATOM 1544 N N . MET A 1 190 ? 23.000 0.340 -12.380 1.00 87.81 190 MET A N 1
ATOM 1545 C CA . MET A 1 190 ? 24.333 0.624 -12.919 1.00 87.81 190 MET A CA 1
ATOM 1546 C C . MET A 1 190 ? 24.761 2.070 -12.642 1.00 87.81 190 MET A C 1
ATOM 1548 O O . MET A 1 190 ? 25.896 2.322 -12.226 1.00 87.81 190 MET A O 1
ATOM 1552 N N . HIS A 1 191 ? 23.847 3.029 -12.803 1.00 84.88 191 HIS A N 1
ATOM 1553 C CA . HIS A 1 191 ? 24.119 4.437 -12.529 1.00 84.88 191 HIS A CA 1
ATOM 1554 C C . HIS A 1 191 ? 24.429 4.673 -11.046 1.00 84.88 191 HIS A C 1
ATOM 1556 O O . HIS A 1 191 ? 25.412 5.332 -10.713 1.00 84.88 191 HIS A O 1
ATOM 1562 N N . TYR A 1 192 ? 23.648 4.075 -10.142 1.00 84.25 192 TYR A N 1
ATOM 1563 C CA . TYR A 1 192 ? 23.913 4.172 -8.708 1.00 84.25 192 TYR A CA 1
ATOM 1564 C C . TYR A 1 192 ? 25.289 3.596 -8.341 1.00 84.25 192 TYR A C 1
ATOM 1566 O O . TYR A 1 192 ? 26.079 4.262 -7.667 1.00 84.25 192 TYR A O 1
ATOM 1574 N N . TYR A 1 193 ? 25.619 2.397 -8.841 1.00 85.69 193 TYR A N 1
ATOM 1575 C CA . TYR A 1 193 ? 26.887 1.741 -8.509 1.00 85.69 193 TYR A CA 1
ATOM 1576 C C . TYR A 1 193 ? 28.128 2.397 -9.121 1.00 85.69 193 TYR A C 1
ATOM 1578 O O . TYR A 1 193 ? 29.226 2.274 -8.565 1.00 85.69 193 TYR A O 1
ATOM 1586 N N . SER A 1 194 ? 27.973 3.100 -10.244 1.00 82.38 194 SER A N 1
ATOM 1587 C CA . SER A 1 194 ? 29.068 3.846 -10.869 1.00 82.38 194 SER A CA 1
ATOM 1588 C C . SER A 1 194 ? 29.342 5.185 -10.177 1.00 82.38 194 SER A C 1
ATOM 1590 O O . SER A 1 194 ? 30.508 5.560 -10.042 1.00 82.38 194 SER A O 1
ATOM 1592 N N . LYS A 1 195 ? 28.301 5.885 -9.704 1.00 77.62 195 LYS A N 1
ATOM 1593 C CA . LYS A 1 195 ? 28.404 7.270 -9.217 1.00 77.62 195 LYS A CA 1
ATOM 1594 C C . LYS A 1 195 ? 28.644 7.410 -7.711 1.00 77.62 195 LYS A C 1
ATOM 1596 O O . LYS A 1 195 ? 29.388 8.301 -7.306 1.00 77.62 195 LYS A O 1
ATOM 1601 N N . PHE A 1 196 ? 28.048 6.557 -6.879 1.00 78.81 196 PHE A N 1
ATOM 1602 C CA . PHE A 1 196 ? 28.159 6.670 -5.417 1.00 78.81 196 PHE A CA 1
ATOM 1603 C C . PHE A 1 196 ? 29.184 5.702 -4.826 1.00 78.81 196 PHE A C 1
ATOM 1605 O O . PHE A 1 196 ? 29.674 4.799 -5.513 1.00 78.81 196 PHE A O 1
ATOM 1612 N N . LYS A 1 197 ? 29.538 5.900 -3.543 1.00 71.94 197 LYS A N 1
ATOM 1613 C CA . LYS A 1 197 ? 30.485 5.048 -2.800 1.00 71.94 197 LYS A CA 1
ATOM 1614 C C . LYS A 1 197 ? 29.952 3.618 -2.703 1.00 71.94 197 LYS A C 1
ATOM 1616 O O . LYS A 1 197 ? 29.349 3.211 -1.720 1.00 71.94 197 LYS A O 1
ATOM 1621 N N . SER A 1 198 ? 30.233 2.847 -3.740 1.00 74.38 198 SER A N 1
ATOM 1622 C CA . SER A 1 198 ? 29.853 1.449 -3.846 1.00 74.38 198 SER A CA 1
ATOM 1623 C C . SER A 1 198 ? 31.016 0.563 -3.440 1.00 74.38 198 SER A C 1
ATOM 1625 O O . SER A 1 198 ? 32.171 0.804 -3.804 1.00 74.38 198 SER A O 1
ATOM 1627 N N . THR A 1 199 ? 30.706 -0.494 -2.700 1.00 79.12 199 THR A N 1
ATOM 1628 C CA . THR A 1 199 ? 31.666 -1.535 -2.337 1.00 79.12 199 THR A CA 1
ATOM 1629 C C . THR A 1 199 ? 32.244 -2.198 -3.591 1.00 79.12 199 THR A C 1
ATOM 1631 O O . THR A 1 199 ? 31.606 -2.246 -4.647 1.00 79.12 199 THR A O 1
ATOM 1634 N N . LYS A 1 200 ? 33.438 -2.794 -3.479 1.00 80.12 200 LYS A N 1
ATOM 1635 C CA . LYS A 1 200 ? 34.035 -3.589 -4.570 1.00 80.12 200 LYS A CA 1
ATOM 1636 C C . LYS A 1 200 ? 33.078 -4.687 -5.072 1.00 80.12 200 LYS A C 1
ATOM 1638 O O . LYS A 1 200 ? 33.020 -4.935 -6.272 1.00 80.12 200 LYS A O 1
ATOM 1643 N N . LYS A 1 201 ? 32.288 -5.277 -4.161 1.00 80.00 201 LYS A N 1
ATOM 1644 C CA . LYS A 1 201 ? 31.243 -6.271 -4.465 1.00 80.00 201 LYS A CA 1
ATOM 1645 C C . LYS A 1 201 ? 30.082 -5.701 -5.286 1.00 80.00 201 LYS A C 1
ATOM 1647 O O . LYS A 1 201 ? 29.544 -6.398 -6.128 1.00 80.00 201 LYS A O 1
ATOM 1652 N N . GLN A 1 202 ? 29.681 -4.454 -5.062 1.00 82.75 202 GLN A N 1
ATOM 1653 C CA . GLN A 1 202 ? 28.615 -3.824 -5.848 1.00 82.75 202 GLN A CA 1
ATOM 1654 C C . GLN A 1 202 ? 29.109 -3.438 -7.245 1.00 82.75 202 GLN A C 1
ATOM 1656 O O . GLN A 1 202 ? 28.431 -3.698 -8.234 1.00 82.75 202 GLN A O 1
ATOM 1661 N N . LYS A 1 203 ? 30.331 -2.900 -7.352 1.00 83.38 203 LYS A N 1
ATOM 1662 C CA . LYS A 1 203 ? 30.920 -2.540 -8.652 1.00 83.38 203 LYS A CA 1
ATOM 1663 C C . LYS A 1 203 ? 31.135 -3.750 -9.563 1.00 83.38 203 LYS A C 1
ATOM 1665 O O . LYS A 1 203 ? 30.938 -3.632 -10.766 1.00 83.38 203 LYS A O 1
ATOM 1670 N N . CYS A 1 204 ? 31.470 -4.923 -9.015 1.00 87.38 204 CYS A N 1
ATOM 1671 C CA . CYS A 1 204 ? 31.619 -6.135 -9.827 1.00 87.38 204 CYS A CA 1
ATOM 1672 C C . CYS A 1 204 ? 30.292 -6.689 -10.378 1.00 87.38 204 CYS A C 1
ATOM 1674 O O . CYS A 1 204 ? 30.319 -7.636 -11.159 1.00 87.38 204 CYS A O 1
ATOM 1676 N N . LEU A 1 205 ? 29.139 -6.131 -9.986 1.00 87.44 205 LEU A N 1
ATOM 1677 C CA . LEU A 1 205 ? 27.848 -6.473 -10.582 1.00 87.44 205 LEU A CA 1
ATOM 1678 C C . LEU A 1 205 ? 27.566 -5.691 -11.868 1.00 87.44 205 LEU A C 1
ATOM 1680 O O . LEU A 1 205 ? 26.714 -6.126 -12.630 1.00 87.44 205 LEU A O 1
ATOM 1684 N N . ILE A 1 206 ? 28.262 -4.575 -12.130 1.00 90.12 206 ILE A N 1
ATOM 1685 C CA . ILE A 1 206 ? 28.007 -3.735 -13.314 1.00 90.12 206 ILE A CA 1
ATOM 1686 C C . ILE A 1 206 ? 28.079 -4.551 -14.618 1.00 90.12 206 ILE A C 1
ATOM 1688 O O . ILE A 1 206 ? 27.087 -4.524 -15.341 1.00 90.12 206 ILE A O 1
ATOM 1692 N N . PRO A 1 207 ? 29.118 -5.374 -14.878 1.00 93.38 207 PRO A N 1
ATOM 1693 C CA . PRO A 1 207 ? 29.151 -6.195 -16.094 1.00 93.38 207 PRO A CA 1
ATOM 1694 C C . PRO A 1 207 ? 27.973 -7.175 -16.199 1.00 93.38 207 PRO A C 1
ATOM 1696 O O . PRO A 1 207 ? 27.438 -7.398 -17.277 1.00 93.38 207 PRO A O 1
ATOM 1699 N N . LYS A 1 208 ? 27.496 -7.714 -15.066 1.00 92.31 208 LYS A N 1
ATOM 1700 C CA . LYS A 1 208 ? 26.315 -8.593 -15.048 1.00 92.31 208 LYS A CA 1
ATOM 1701 C C . LYS A 1 208 ? 25.037 -7.837 -15.402 1.00 92.31 208 LYS A C 1
ATOM 1703 O O . LYS A 1 208 ? 24.174 -8.378 -16.082 1.00 92.31 208 LYS A O 1
ATOM 1708 N N . TYR A 1 209 ? 24.898 -6.597 -14.936 1.00 92.94 209 TYR A N 1
ATOM 1709 C CA . TYR A 1 209 ? 23.779 -5.740 -15.323 1.00 92.94 209 TYR A CA 1
ATOM 1710 C C . TYR A 1 209 ? 23.844 -5.355 -16.803 1.00 92.94 209 TYR A C 1
ATOM 1712 O O . TYR A 1 209 ? 22.801 -5.316 -17.444 1.00 92.94 209 TYR A O 1
ATOM 1720 N N . GLU A 1 210 ? 25.037 -5.129 -17.359 1.00 94.75 210 GLU A N 1
ATOM 1721 C CA . GLU A 1 210 ? 25.221 -4.894 -18.796 1.00 94.75 210 GLU A CA 1
ATOM 1722 C C . GLU A 1 210 ? 24.797 -6.119 -19.619 1.00 94.75 210 GLU A C 1
ATOM 1724 O O . GLU A 1 210 ? 24.038 -5.975 -20.575 1.00 94.75 210 GLU A O 1
ATOM 1729 N N . GLU A 1 211 ? 25.199 -7.328 -19.215 1.00 94.88 211 GLU A N 1
ATOM 1730 C CA . GLU A 1 211 ? 24.740 -8.576 -19.840 1.00 94.88 211 GLU A CA 1
ATOM 1731 C C . GLU A 1 211 ? 23.213 -8.718 -19.766 1.00 94.88 211 GLU A C 1
ATOM 1733 O O . GLU A 1 211 ? 22.562 -8.947 -20.786 1.00 94.88 211 GLU A O 1
ATOM 1738 N N . LEU A 1 212 ? 22.619 -8.519 -18.581 1.00 93.62 212 LEU A N 1
ATOM 1739 C CA . LEU A 1 212 ? 21.165 -8.562 -18.399 1.00 93.62 212 LEU A CA 1
ATOM 1740 C C . LEU A 1 212 ? 20.450 -7.535 -19.279 1.00 93.62 212 LEU A C 1
ATOM 1742 O O . LEU A 1 212 ? 19.444 -7.868 -19.900 1.00 93.62 212 LEU A O 1
ATOM 1746 N N . TYR A 1 213 ? 20.985 -6.317 -19.373 1.00 94.69 213 TYR A N 1
ATOM 1747 C CA . TYR A 1 213 ? 20.438 -5.246 -20.199 1.00 94.69 213 TYR A CA 1
ATOM 1748 C C . TYR A 1 213 ? 20.332 -5.662 -21.673 1.00 94.69 213 TYR A C 1
ATOM 1750 O O . TYR A 1 213 ? 19.303 -5.423 -22.303 1.00 94.69 213 TYR A O 1
ATOM 1758 N N . GLN A 1 214 ? 21.356 -6.336 -22.212 1.00 96.06 214 GLN A N 1
ATOM 1759 C CA . GLN A 1 214 ? 21.343 -6.841 -23.593 1.00 96.06 214 GLN A CA 1
ATOM 1760 C C . GLN A 1 214 ? 20.340 -7.985 -23.803 1.00 96.06 214 GLN A C 1
ATOM 1762 O O . GLN A 1 214 ? 19.853 -8.187 -24.914 1.00 96.06 214 GLN A O 1
ATOM 1767 N N . LEU A 1 215 ? 20.009 -8.734 -22.748 1.00 94.94 215 LEU A N 1
ATOM 1768 C CA . LEU A 1 215 ? 19.035 -9.823 -22.814 1.00 94.94 215 LEU A CA 1
ATOM 1769 C C . LEU A 1 215 ? 17.582 -9.336 -22.766 1.00 94.94 215 LEU A C 1
ATOM 1771 O O . LEU A 1 215 ? 16.714 -10.036 -23.288 1.00 94.94 215 LEU A O 1
ATOM 1775 N N . VAL A 1 216 ? 17.288 -8.166 -22.183 1.00 93.25 216 VAL A N 1
ATOM 1776 C CA . VAL A 1 216 ? 15.894 -7.708 -22.006 1.00 93.25 216 VAL A CA 1
ATOM 1777 C C . VAL A 1 216 ? 15.119 -7.672 -23.330 1.00 93.25 216 VAL A C 1
ATOM 1779 O O . VAL A 1 216 ? 14.060 -8.294 -23.380 1.00 93.25 216 VAL A O 1
ATOM 1782 N N . PRO A 1 217 ? 15.620 -7.069 -24.431 1.00 92.94 217 PRO A N 1
ATOM 1783 C CA . PRO A 1 217 ? 14.875 -7.025 -25.691 1.00 92.94 217 PRO A CA 1
ATOM 1784 C C . PRO A 1 217 ? 14.654 -8.398 -26.337 1.00 92.94 217 PRO A C 1
ATOM 1786 O O . PRO A 1 217 ? 13.841 -8.512 -27.247 1.00 92.94 217 PRO A O 1
ATOM 1789 N N . LYS A 1 218 ? 15.383 -9.440 -25.910 1.00 92.06 218 LYS A N 1
ATOM 1790 C CA . LYS A 1 218 ? 15.186 -10.817 -26.383 1.00 92.06 218 LYS A CA 1
ATOM 1791 C C . LYS A 1 218 ? 13.995 -11.484 -25.691 1.00 92.06 218 LYS A C 1
ATOM 1793 O O . LYS A 1 218 ? 13.266 -12.225 -26.344 1.00 92.06 218 LYS A O 1
ATOM 1798 N N . TYR A 1 219 ? 13.814 -11.237 -24.393 1.00 89.00 219 TYR A N 1
ATOM 1799 C CA . TYR A 1 219 ? 12.811 -11.922 -23.567 1.00 89.00 219 TYR A CA 1
ATOM 1800 C C . TYR A 1 219 ? 11.539 -11.108 -23.320 1.00 89.00 219 TYR A C 1
ATOM 1802 O O . TYR A 1 219 ? 10.498 -11.701 -23.067 1.00 89.00 219 TYR A O 1
ATOM 1810 N N . PHE A 1 220 ? 11.605 -9.781 -23.427 1.00 89.19 220 PHE A N 1
ATOM 1811 C CA . PHE A 1 220 ? 10.470 -8.882 -23.227 1.00 89.19 220 PHE A CA 1
ATOM 1812 C C . PHE A 1 220 ? 10.218 -8.112 -24.522 1.00 89.19 220 PHE A C 1
ATOM 1814 O O . PHE A 1 220 ? 11.001 -7.235 -24.893 1.00 89.19 220 PHE A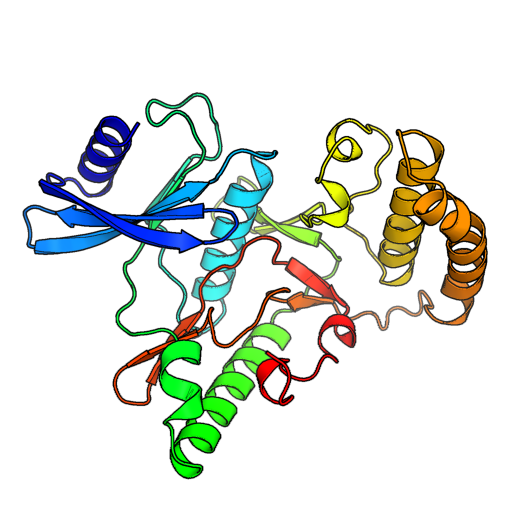 O 1
ATOM 1821 N N . GLN A 1 221 ? 9.158 -8.480 -25.240 1.00 86.00 221 GLN A N 1
ATOM 1822 C CA . GLN A 1 221 ? 8.768 -7.852 -26.504 1.00 86.00 221 GLN A CA 1
ATOM 1823 C C . GLN A 1 221 ? 7.691 -6.790 -26.261 1.00 86.00 221 GLN A C 1
ATOM 1825 O O . GLN A 1 221 ? 6.881 -6.934 -25.355 1.00 86.00 221 GLN A O 1
ATOM 1830 N N . ASP A 1 222 ? 7.657 -5.744 -27.094 1.00 85.56 222 ASP A N 1
ATOM 1831 C CA . ASP A 1 222 ? 6.553 -4.766 -27.081 1.00 85.56 222 ASP A CA 1
ATOM 1832 C C . ASP A 1 222 ? 5.451 -5.232 -28.047 1.00 85.56 222 ASP A C 1
ATOM 1834 O O . ASP A 1 222 ? 5.117 -4.553 -29.016 1.00 85.56 222 ASP A O 1
ATOM 1838 N N . ASP A 1 223 ? 4.938 -6.441 -27.838 1.00 84.44 223 ASP A N 1
ATOM 1839 C CA . ASP A 1 223 ? 3.915 -7.054 -28.696 1.00 84.44 223 ASP A CA 1
ATOM 1840 C C . ASP A 1 223 ? 2.479 -6.656 -28.305 1.00 84.44 223 ASP A C 1
ATOM 1842 O O . ASP A 1 223 ? 1.518 -7.067 -28.953 1.00 84.44 223 ASP A O 1
ATOM 1846 N N . GLY A 1 224 ? 2.336 -5.825 -27.266 1.00 82.12 224 GLY A N 1
ATOM 1847 C CA . GLY A 1 224 ? 1.052 -5.364 -26.741 1.00 82.12 224 GLY A CA 1
ATOM 1848 C C . GLY A 1 224 ? 0.353 -6.359 -25.813 1.00 82.12 224 GLY A C 1
ATOM 1849 O O . GLY A 1 224 ? -0.773 -6.085 -25.407 1.00 82.12 224 GLY A O 1
ATOM 1850 N N . ASN A 1 225 ? 0.996 -7.477 -25.456 1.00 83.88 225 ASN A N 1
ATOM 1851 C CA . ASN A 1 225 ? 0.427 -8.489 -24.558 1.00 83.88 225 ASN A CA 1
ATOM 1852 C C . ASN A 1 225 ? 0.681 -8.207 -23.068 1.00 83.88 225 ASN A C 1
ATOM 1854 O O . ASN A 1 225 ? 0.209 -8.953 -22.206 1.00 83.88 225 ASN A O 1
ATOM 1858 N N . ASP A 1 226 ? 1.408 -7.134 -22.754 1.00 88.31 226 ASP A N 1
ATOM 1859 C CA . ASP A 1 226 ? 1.671 -6.713 -21.384 1.00 88.31 226 ASP A CA 1
ATOM 1860 C C . ASP A 1 226 ? 0.362 -6.476 -20.615 1.00 88.31 226 ASP A C 1
ATOM 1862 O O . ASP A 1 226 ? -0.494 -5.680 -21.009 1.00 88.31 226 ASP A O 1
ATOM 1866 N N . THR A 1 227 ? 0.224 -7.155 -19.477 1.00 90.88 227 THR A N 1
ATOM 1867 C CA . THR A 1 227 ? -0.897 -6.970 -18.555 1.00 90.88 227 THR A CA 1
ATOM 1868 C C . THR A 1 227 ? -0.362 -6.508 -17.210 1.00 90.88 227 THR A C 1
ATOM 1870 O O . THR A 1 227 ? 0.366 -7.241 -16.536 1.00 90.88 227 THR A O 1
ATOM 1873 N N . PHE A 1 228 ? -0.748 -5.299 -16.799 1.00 94.69 228 PHE A N 1
ATOM 1874 C CA . PHE A 1 228 ? -0.363 -4.744 -15.504 1.00 94.69 228 PHE A CA 1
ATOM 1875 C C . PHE A 1 228 ? -1.525 -4.816 -14.534 1.00 94.69 228 PHE A C 1
ATOM 1877 O O . PHE A 1 228 ? -2.632 -4.380 -14.849 1.00 94.69 228 PHE A O 1
ATOM 1884 N N . VAL A 1 229 ? -1.265 -5.343 -13.346 1.00 95.00 229 VAL A N 1
ATOM 1885 C CA . VAL A 1 229 ? -2.285 -5.594 -12.329 1.00 95.00 229 VAL A CA 1
ATOM 1886 C C . VAL A 1 229 ? -1.897 -4.976 -10.999 1.00 95.00 229 VAL A C 1
ATOM 1888 O O . VAL A 1 229 ? -0.709 -4.777 -10.721 1.00 95.00 229 VAL A O 1
ATOM 1891 N N . LEU A 1 230 ? -2.898 -4.693 -10.162 1.00 95.19 230 LEU A N 1
ATOM 1892 C CA . LEU A 1 230 ? -2.635 -4.205 -8.815 1.00 95.19 230 LEU A CA 1
ATOM 1893 C C . LEU A 1 230 ? -1.868 -5.258 -8.013 1.00 95.19 230 LEU A C 1
ATOM 1895 O O . LEU A 1 230 ? -2.352 -6.364 -7.774 1.00 95.19 230 LEU A O 1
ATOM 1899 N N . THR A 1 231 ? -0.673 -4.885 -7.573 1.00 92.69 231 THR A N 1
ATOM 1900 C CA . THR A 1 231 ? 0.238 -5.739 -6.820 1.00 92.69 231 THR A CA 1
ATOM 1901 C C . THR A 1 231 ? 0.613 -5.050 -5.517 1.00 92.69 231 THR A C 1
ATOM 1903 O O . THR A 1 231 ? 1.055 -3.903 -5.521 1.00 92.69 231 THR A O 1
ATOM 1906 N N . HIS A 1 232 ? 0.450 -5.769 -4.403 1.00 91.00 232 HIS A N 1
ATOM 1907 C CA . HIS A 1 232 ? 0.796 -5.285 -3.061 1.00 91.00 232 HIS A CA 1
ATOM 1908 C C . HIS A 1 232 ? 2.320 -5.224 -2.821 1.00 91.00 232 HIS A C 1
ATOM 1910 O O . HIS A 1 232 ? 2.772 -4.556 -1.905 1.00 91.00 232 HIS A O 1
ATOM 1916 N N . ILE A 1 233 ? 3.114 -5.946 -3.622 1.00 85.62 233 ILE A N 1
ATOM 1917 C CA . ILE A 1 233 ? 4.582 -6.129 -3.559 1.00 85.62 233 ILE A CA 1
ATOM 1918 C C . ILE A 1 233 ? 5.161 -6.759 -2.271 1.00 85.62 233 ILE A C 1
ATOM 1920 O O . ILE A 1 233 ? 6.152 -7.475 -2.363 1.00 85.62 233 ILE A O 1
ATOM 1924 N N . ASP A 1 234 ? 4.519 -6.585 -1.114 1.00 85.62 234 ASP A N 1
ATOM 1925 C CA . ASP A 1 234 ? 4.866 -7.197 0.182 1.00 85.62 234 ASP A CA 1
ATOM 1926 C C . ASP A 1 234 ? 3.691 -8.009 0.760 1.00 85.62 234 ASP A C 1
ATOM 1928 O O . ASP A 1 234 ? 3.251 -7.879 1.904 1.00 85.62 234 ASP A O 1
ATOM 1932 N N . PHE A 1 235 ? 3.073 -8.820 -0.095 1.00 87.44 235 PHE A N 1
ATOM 1933 C CA . PHE A 1 235 ? 1.881 -9.558 0.293 1.00 87.44 235 PHE A CA 1
ATOM 1934 C C . PHE A 1 235 ? 2.270 -10.769 1.141 1.00 87.44 235 PHE A C 1
ATOM 1936 O O . PHE A 1 235 ? 2.591 -11.797 0.558 1.00 87.44 235 PHE A O 1
ATOM 1943 N N . HIS A 1 236 ? 2.233 -10.668 2.478 1.00 85.94 236 HIS A N 1
ATOM 1944 C CA . HIS A 1 236 ? 2.555 -11.768 3.401 1.00 85.94 236 HIS A CA 1
ATOM 1945 C C . HIS A 1 236 ? 1.656 -11.908 4.634 1.00 85.94 236 HIS A C 1
ATOM 1947 O O . HIS A 1 236 ? 0.905 -10.997 4.961 1.00 85.94 236 HIS A O 1
ATOM 1953 N N . THR A 1 237 ? 1.718 -13.049 5.341 1.00 88.38 237 THR A N 1
ATOM 1954 C CA . THR A 1 237 ? 0.832 -13.335 6.500 1.00 88.38 237 THR A CA 1
ATOM 1955 C C . THR A 1 237 ? 0.920 -12.321 7.646 1.00 88.38 237 THR A C 1
ATOM 1957 O O . THR A 1 237 ? -0.030 -12.217 8.419 1.00 88.38 237 THR A O 1
ATOM 1960 N N . SER A 1 238 ? 2.002 -11.546 7.755 1.00 89.69 238 SER A N 1
ATOM 1961 C CA . SER A 1 238 ? 2.118 -10.414 8.691 1.00 89.69 238 SER A CA 1
ATOM 1962 C C . SER A 1 238 ? 1.221 -9.230 8.319 1.00 89.69 238 SER A C 1
ATOM 1964 O O . SER A 1 238 ? 0.813 -8.485 9.205 1.00 89.69 238 SER A O 1
ATOM 1966 N N . ASN A 1 239 ? 0.870 -9.107 7.037 1.00 93.00 239 ASN A N 1
ATOM 1967 C CA . ASN A 1 239 ? 0.041 -8.044 6.457 1.00 93.00 239 ASN A CA 1
ATOM 1968 C C . ASN A 1 239 ? -1.427 -8.474 6.292 1.00 93.00 239 ASN A C 1
ATOM 1970 O O . ASN A 1 239 ? -2.221 -7.784 5.659 1.00 93.00 239 ASN A O 1
ATOM 1974 N N . ILE A 1 240 ? -1.805 -9.620 6.872 1.00 94.69 240 ILE A N 1
ATOM 1975 C CA . ILE A 1 240 ? -3.171 -10.151 6.845 1.00 94.69 240 ILE A CA 1
ATOM 1976 C C . ILE A 1 240 ? -3.683 -10.242 8.278 1.00 94.69 240 ILE A C 1
ATOM 1978 O O . ILE A 1 240 ? -3.115 -10.961 9.099 1.00 94.69 240 ILE A O 1
ATOM 1982 N N . LEU A 1 241 ? -4.781 -9.550 8.564 1.00 96.44 241 LEU A N 1
ATOM 1983 C CA . LEU A 1 241 ? -5.478 -9.602 9.844 1.00 96.44 241 LEU A CA 1
ATOM 1984 C C . LEU A 1 241 ? -6.613 -10.621 9.795 1.00 96.44 241 LEU A C 1
ATOM 1986 O O . LEU A 1 241 ? -7.342 -10.716 8.804 1.00 96.44 241 LEU A O 1
ATOM 1990 N N . VAL A 1 242 ? -6.764 -11.381 10.879 1.00 96.94 242 VAL A N 1
ATOM 1991 C CA . VAL A 1 242 ? -7.797 -12.409 11.006 1.00 96.94 242 VAL A CA 1
ATOM 1992 C C . VAL A 1 242 ? -8.515 -12.357 12.350 1.00 96.94 242 VAL A C 1
ATOM 1994 O O . VAL A 1 242 ? -7.923 -12.066 13.393 1.00 96.94 242 VAL A O 1
ATOM 1997 N N . LYS A 1 243 ? -9.808 -12.691 12.332 1.00 96.19 243 LYS A N 1
ATOM 1998 C CA . LYS A 1 243 ? -10.657 -12.853 13.520 1.00 96.19 243 LYS A CA 1
ATOM 1999 C C . LYS A 1 243 ? -11.751 -13.874 13.224 1.00 96.19 243 LYS A C 1
ATOM 2001 O O . LYS A 1 243 ? -12.419 -13.763 12.207 1.00 96.19 243 LYS A O 1
ATOM 2006 N N . ASN A 1 244 ? -11.966 -14.840 14.119 1.00 92.50 244 ASN A N 1
ATOM 2007 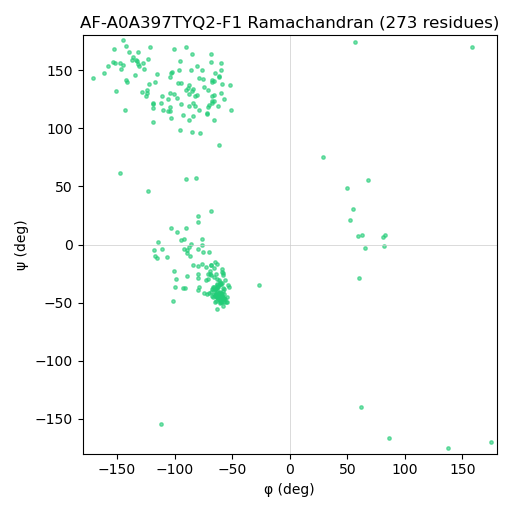C CA . ASN A 1 244 ? -13.036 -15.845 13.997 1.00 92.50 244 ASN A CA 1
ATOM 2008 C C . ASN A 1 244 ? -13.081 -16.543 12.622 1.00 92.50 244 ASN A C 1
ATOM 2010 O O . ASN A 1 244 ? -14.135 -16.632 12.006 1.00 92.50 244 ASN A O 1
ATOM 2014 N N . ASP A 1 245 ? -11.928 -17.015 12.138 1.00 93.56 245 ASP A N 1
ATOM 2015 C CA . ASP A 1 245 ? -11.770 -17.671 10.830 1.00 93.56 245 ASP A CA 1
ATOM 2016 C C . ASP A 1 245 ? -12.087 -16.783 9.600 1.00 93.56 245 ASP A C 1
ATOM 2018 O O . ASP A 1 245 ? -12.052 -17.263 8.466 1.00 93.56 245 ASP A O 1
ATOM 2022 N N . GLU A 1 246 ? -12.302 -15.478 9.790 1.00 96.06 246 GLU A N 1
ATOM 2023 C CA . GLU A 1 246 ? -12.448 -14.466 8.739 1.00 96.06 246 GLU A CA 1
ATOM 2024 C C . GLU A 1 246 ? -11.179 -13.628 8.563 1.00 96.06 246 GLU A C 1
ATOM 2026 O O . GLU A 1 246 ? -10.450 -13.382 9.526 1.00 96.06 246 GLU A O 1
ATOM 2031 N N . ILE A 1 247 ? -10.927 -13.184 7.324 1.00 97.25 247 ILE A N 1
ATOM 2032 C CA . ILE A 1 247 ? -9.931 -12.144 7.043 1.00 97.25 247 ILE A CA 1
ATOM 2033 C C . ILE A 1 247 ? -10.615 -10.804 7.270 1.00 97.25 247 ILE A C 1
ATOM 2035 O O . ILE A 1 247 ? -11.628 -10.503 6.646 1.00 97.25 247 ILE A O 1
ATOM 2039 N N . THR A 1 248 ? -10.057 -10.010 8.169 1.00 97.69 248 THR A N 1
ATOM 2040 C CA . THR A 1 248 ? -10.616 -8.720 8.578 1.00 97.69 248 THR A CA 1
ATOM 2041 C C . THR A 1 248 ? -9.848 -7.535 8.022 1.00 97.69 248 THR A C 1
ATOM 2043 O O . THR A 1 248 ? -10.332 -6.412 8.124 1.00 97.69 248 THR A O 1
ATOM 2046 N N . GLY A 1 249 ? -8.674 -7.763 7.431 1.00 97.12 249 GLY A N 1
ATOM 2047 C CA . GLY A 1 249 ? -7.869 -6.700 6.851 1.00 97.12 249 GLY A CA 1
ATOM 2048 C C . GLY A 1 249 ? -6.682 -7.205 6.049 1.00 97.12 249 GLY A C 1
ATOM 2049 O O . GLY A 1 249 ? -6.032 -8.174 6.438 1.00 97.12 249 GLY A O 1
ATOM 2050 N N . VAL A 1 250 ? -6.381 -6.506 4.961 1.00 96.88 250 VAL A N 1
ATOM 2051 C CA . VAL A 1 250 ? -5.078 -6.497 4.298 1.00 96.88 250 VAL A CA 1
ATOM 2052 C C . VAL A 1 250 ? -4.490 -5.106 4.503 1.00 96.88 250 VAL A C 1
ATOM 2054 O O . VAL A 1 250 ? -5.127 -4.105 4.164 1.00 96.88 250 VAL A O 1
ATOM 2057 N N . ILE A 1 251 ? -3.312 -5.049 5.111 1.00 94.50 251 ILE A N 1
ATOM 2058 C CA . ILE A 1 251 ? -2.667 -3.810 5.556 1.00 94.50 251 ILE A CA 1
ATOM 2059 C C . ILE A 1 251 ? -1.302 -3.648 4.895 1.00 94.50 251 ILE A C 1
ATOM 2061 O O . ILE A 1 251 ? -0.781 -4.596 4.330 1.00 94.50 251 ILE A O 1
ATOM 2065 N N . ASP A 1 252 ? -0.708 -2.469 5.054 1.00 91.12 252 ASP A N 1
ATOM 2066 C CA . ASP A 1 252 ? 0.636 -2.157 4.564 1.00 91.12 252 ASP A CA 1
ATOM 2067 C C . ASP A 1 252 ? 0.773 -2.095 3.034 1.00 91.12 252 ASP A C 1
ATOM 2069 O O . ASP A 1 252 ? 1.609 -2.744 2.417 1.00 91.12 252 ASP A O 1
ATOM 2073 N N . TRP A 1 253 ? -0.054 -1.249 2.414 1.00 93.56 253 TRP A N 1
ATOM 2074 C CA . TRP A 1 253 ? -0.091 -1.032 0.962 1.00 93.56 253 TRP A CA 1
ATOM 2075 C C . TRP A 1 253 ? 1.009 -0.094 0.447 1.00 93.56 253 TRP A C 1
ATOM 2077 O O . TRP A 1 253 ? 0.901 0.482 -0.640 1.00 93.56 253 TRP A O 1
ATOM 2087 N N . GLU A 1 254 ? 2.073 0.097 1.223 1.00 88.38 254 GLU A N 1
ATOM 2088 C CA . GLU A 1 254 ? 3.197 0.913 0.798 1.00 88.38 254 GLU A CA 1
ATOM 2089 C C . GLU A 1 254 ? 3.847 0.333 -0.452 1.00 88.38 254 GLU A C 1
ATOM 2091 O O . GLU A 1 254 ? 3.929 -0.881 -0.631 1.00 88.38 254 GLU A O 1
ATOM 2096 N N . CYS A 1 255 ? 4.320 1.218 -1.333 1.00 88.44 255 CYS A N 1
ATOM 2097 C CA . CYS A 1 255 ? 5.017 0.845 -2.567 1.00 88.44 255 CYS A CA 1
ATOM 2098 C C . CYS A 1 255 ? 4.195 -0.048 -3.534 1.00 88.44 255 CYS A C 1
ATOM 2100 O O . CYS A 1 255 ? 4.699 -0.490 -4.567 1.00 88.44 255 CYS A O 1
ATOM 2102 N N . SER A 1 256 ? 2.911 -0.272 -3.240 1.00 92.25 256 SER A N 1
ATOM 2103 C CA . SER A 1 256 ? 1.984 -1.005 -4.096 1.00 92.25 256 SER A CA 1
ATOM 2104 C C . SER A 1 256 ? 1.676 -0.225 -5.375 1.00 92.25 256 SER A C 1
ATOM 2106 O O . SER A 1 256 ? 1.804 1.002 -5.446 1.00 92.25 256 SER A O 1
ATOM 2108 N N . GLY A 1 257 ? 1.245 -0.930 -6.416 1.00 94.44 257 GLY A N 1
ATOM 2109 C CA . GLY A 1 257 ? 0.975 -0.289 -7.697 1.00 94.44 257 GLY A CA 1
ATOM 2110 C C . GLY A 1 257 ? 0.603 -1.253 -8.808 1.00 94.44 257 GLY A C 1
ATOM 2111 O O . GLY A 1 257 ? 0.349 -2.434 -8.579 1.00 94.44 257 GLY A O 1
ATOM 2112 N N . ALA A 1 258 ? 0.567 -0.722 -10.023 1.00 95.81 258 ALA A N 1
ATOM 2113 C CA . ALA A 1 258 ? 0.401 -1.492 -11.239 1.00 95.81 258 ALA A CA 1
ATOM 2114 C C . ALA A 1 258 ? 1.753 -2.068 -11.669 1.00 95.81 258 ALA A C 1
ATOM 2116 O O . ALA A 1 258 ? 2.684 -1.312 -11.953 1.00 95.81 258 ALA A O 1
ATOM 2117 N N . PHE A 1 259 ? 1.850 -3.393 -11.739 1.00 93.25 259 PHE A N 1
ATOM 2118 C CA . PHE A 1 259 ? 3.072 -4.106 -12.115 1.00 93.25 259 PHE A CA 1
ATOM 2119 C C . PHE A 1 259 ? 2.764 -5.264 -13.073 1.00 93.25 259 PHE A C 1
ATOM 2121 O O . PHE A 1 259 ? 1.614 -5.715 -13.108 1.00 93.25 259 PHE A O 1
ATOM 2128 N N . PRO A 1 260 ? 3.757 -5.749 -13.847 1.00 91.56 260 PRO A N 1
ATOM 2129 C CA . PRO A 1 260 ? 3.595 -6.923 -14.704 1.00 91.56 260 PRO A CA 1
ATOM 2130 C C . PRO A 1 260 ? 3.035 -8.113 -13.928 1.00 91.56 260 PRO A C 1
ATOM 2132 O O . PRO A 1 260 ? 3.459 -8.385 -12.801 1.00 91.56 260 PRO A O 1
ATOM 2135 N N . VAL A 1 261 ? 2.083 -8.835 -14.520 1.00 83.94 261 VAL A N 1
ATOM 2136 C CA . VAL A 1 261 ? 1.455 -10.002 -13.880 1.00 83.94 261 VAL A CA 1
ATOM 2137 C C . VAL A 1 261 ? 2.482 -11.079 -13.500 1.00 83.94 261 VAL A C 1
ATOM 2139 O O . VAL A 1 261 ? 2.288 -11.813 -12.533 1.00 83.94 261 VAL A O 1
ATOM 2142 N N . GLU A 1 262 ? 3.614 -11.135 -14.198 1.00 74.62 262 GLU A N 1
ATOM 2143 C CA . GLU A 1 262 ? 4.742 -12.031 -13.948 1.00 74.62 262 GLU A CA 1
ATOM 2144 C C . GLU A 1 262 ? 5.440 -11.743 -12.613 1.00 74.62 262 GLU A C 1
ATOM 2146 O O . GLU A 1 262 ? 5.959 -12.668 -11.986 1.00 74.62 262 GLU A O 1
ATOM 2151 N N . CYS A 1 263 ? 5.405 -10.497 -12.122 1.00 66.00 263 CYS A N 1
ATOM 2152 C CA . CYS A 1 263 ? 5.907 -10.149 -10.789 1.00 66.00 263 CYS A CA 1
ATOM 2153 C C . CYS A 1 263 ? 5.117 -10.854 -9.670 1.00 66.00 263 CYS A C 1
ATOM 2155 O O . CYS A 1 263 ? 5.606 -10.969 -8.548 1.00 66.00 263 CYS A O 1
ATOM 2157 N N . LEU A 1 264 ? 3.922 -11.372 -9.977 1.00 57.41 264 LEU A N 1
ATOM 2158 C CA . LEU A 1 264 ? 3.067 -12.133 -9.064 1.00 57.41 264 LEU A CA 1
ATOM 2159 C C . LEU A 1 264 ? 3.250 -13.653 -9.175 1.00 57.41 264 LEU A C 1
ATOM 2161 O O . LEU A 1 264 ? 2.532 -14.398 -8.504 1.00 57.41 264 LEU A O 1
ATOM 2165 N N . CYS A 1 265 ? 4.186 -14.139 -9.996 1.00 55.03 265 CYS A N 1
ATOM 2166 C CA . CYS A 1 265 ? 4.545 -15.560 -10.074 1.00 55.03 265 CYS A CA 1
ATOM 2167 C C . CYS A 1 265 ? 5.486 -15.996 -8.936 1.00 55.03 265 CYS A C 1
ATOM 2169 O O . CYS A 1 265 ? 6.219 -16.977 -9.064 1.00 55.03 265 CYS A O 1
ATOM 2171 N N . THR A 1 266 ? 5.473 -15.282 -7.811 1.00 55.75 266 THR A N 1
ATOM 2172 C CA . THR A 1 266 ? 6.107 -15.725 -6.574 1.00 55.75 266 THR A CA 1
ATOM 2173 C C . THR A 1 266 ? 5.099 -16.569 -5.796 1.00 55.75 266 THR A C 1
ATOM 2175 O O . THR A 1 266 ? 3.938 -16.202 -5.612 1.00 55.75 266 THR A O 1
ATOM 2178 N N . TYR A 1 267 ? 5.510 -17.763 -5.368 1.00 55.22 267 TYR A N 1
ATOM 2179 C CA . TYR A 1 267 ? 4.715 -18.512 -4.400 1.00 55.22 267 TYR A CA 1
ATOM 2180 C C . TYR A 1 267 ? 4.620 -17.679 -3.112 1.00 55.22 267 TYR A C 1
ATOM 2182 O O . TYR A 1 267 ? 5.595 -17.012 -2.755 1.00 55.22 267 TYR A O 1
ATOM 2190 N N . PRO A 1 268 ? 3.487 -17.714 -2.388 1.00 58.88 268 PRO A N 1
ATOM 2191 C CA . PRO A 1 268 ? 3.399 -17.076 -1.085 1.00 58.88 268 PRO A CA 1
ATOM 2192 C C . PRO A 1 268 ? 4.568 -17.536 -0.209 1.00 58.88 268 PRO A C 1
ATOM 2194 O O . PRO A 1 268 ? 4.693 -18.731 0.067 1.00 58.88 268 PRO A O 1
ATOM 2197 N N . VAL A 1 269 ? 5.456 -16.614 0.178 1.00 56.94 269 VAL A N 1
ATOM 2198 C CA . VAL A 1 269 ? 6.764 -16.947 0.778 1.00 56.94 269 VAL A CA 1
ATOM 2199 C C . VAL A 1 269 ? 6.605 -17.830 2.027 1.00 56.94 269 VAL A C 1
ATOM 2201 O O . VAL A 1 269 ? 7.392 -18.744 2.247 1.00 56.94 269 VAL A O 1
ATOM 2204 N N . TRP A 1 270 ? 5.500 -17.681 2.762 1.00 59.41 270 TRP A N 1
ATOM 2205 C CA . TRP A 1 270 ? 5.140 -18.464 3.956 1.00 59.41 270 TRP A CA 1
ATOM 2206 C C . TRP A 1 270 ? 4.644 -19.895 3.693 1.00 59.41 270 TRP A C 1
ATOM 2208 O O . TRP A 1 270 ? 4.390 -20.640 4.641 1.00 59.41 270 TRP A O 1
ATOM 2218 N N . ILE A 1 271 ? 4.441 -20.290 2.433 1.00 61.38 271 ILE A N 1
ATOM 2219 C CA . ILE A 1 271 ? 4.230 -21.700 2.064 1.00 61.38 271 ILE A CA 1
ATOM 2220 C C . ILE A 1 271 ? 5.577 -22.434 2.015 1.00 61.38 271 ILE A C 1
ATOM 2222 O O . ILE A 1 271 ? 5.617 -23.660 2.121 1.00 61.38 271 ILE A O 1
ATOM 2226 N N . THR A 1 272 ? 6.689 -21.701 1.920 1.00 54.88 272 THR A N 1
ATOM 2227 C CA . THR A 1 272 ? 8.020 -22.280 2.087 1.00 54.88 272 THR A CA 1
ATOM 2228 C C . THR A 1 272 ? 8.414 -22.268 3.560 1.00 54.88 272 THR A C 1
ATOM 2230 O O . THR A 1 272 ? 8.168 -21.300 4.269 1.00 54.88 272 THR A O 1
ATOM 2233 N N . ASN A 1 273 ? 9.011 -23.362 4.037 1.00 45.34 273 ASN A N 1
ATOM 2234 C CA . ASN A 1 273 ? 9.471 -23.548 5.422 1.00 45.34 273 ASN A CA 1
ATOM 2235 C C . ASN A 1 273 ? 10.673 -22.650 5.808 1.00 45.34 273 ASN A C 1
ATOM 2237 O O . ASN A 1 273 ? 11.483 -23.054 6.638 1.00 45.34 273 ASN A O 1
ATOM 2241 N N . ASN A 1 274 ? 10.828 -21.467 5.212 1.00 36.44 274 ASN A N 1
ATOM 2242 C CA . ASN A 1 274 ? 11.949 -20.578 5.497 1.00 36.44 274 ASN A CA 1
ATOM 2243 C C . ASN A 1 274 ? 11.461 -19.336 6.261 1.00 36.44 274 ASN A C 1
ATOM 2245 O O . ASN A 1 274 ? 10.640 -18.603 5.706 1.00 36.44 274 ASN A O 1
ATOM 2249 N N . PRO A 1 275 ? 11.904 -19.145 7.521 1.00 37.50 275 PRO A N 1
ATOM 2250 C CA . PRO A 1 275 ? 11.628 -17.941 8.303 1.00 37.50 275 PRO A CA 1
ATOM 2251 C C . PRO A 1 275 ? 12.245 -16.684 7.682 1.00 37.50 275 PRO A C 1
ATOM 2253 O O . PRO A 1 275 ? 13.223 -16.815 6.907 1.00 37.50 275 PRO A O 1
#